Protein AF-0000000066310916 (afdb_homodimer)

Solvent-accessible surface area (backbone atoms only — not comparable to full-atom values): 10943 Å² total; per-residue (Å²): 130,58,69,55,49,40,22,44,38,43,39,33,71,66,48,42,48,50,52,53,39,46,73,44,36,80,81,70,46,80,76,53,91,96,49,53,42,89,81,59,21,46,45,53,66,60,55,29,60,70,66,72,56,55,63,70,58,41,49,50,48,51,48,44,33,40,75,38,40,48,31,44,78,45,79,56,92,95,43,49,19,38,28,63,25,61,68,47,42,50,50,49,20,50,41,39,57,71,72,91,130,58,70,55,48,39,22,44,38,42,39,34,72,67,48,42,48,50,53,53,38,47,73,43,36,80,83,70,46,80,75,52,90,95,48,53,44,88,80,59,19,45,45,52,66,60,56,30,61,68,68,72,58,54,64,70,59,42,49,50,48,51,47,44,33,40,75,39,42,47,32,42,76,44,79,56,93,94,42,48,20,38,27,63,25,63,67,46,41,48,51,48,20,52,41,39,57,70,70,94

Structure (mmCIF, N/CA/C/O backbone):
data_AF-0000000066310916-model_v1
#
loop_
_entity.id
_entity.type
_entity.pdbx_description
1 polymer 'Uncharacterized HTH-type transcriptional regulator YbzH'
#
loop_
_atom_site.group_PDB
_atom_site.id
_atom_site.type_symbol
_atom_site.label_atom_id
_atom_site.label_alt_id
_atom_site.label_comp_id
_atom_site.label_asym_id
_atom_site.label_entity_id
_atom_site.label_seq_id
_atom_site.pdbx_PDB_ins_code
_atom_site.Cartn_x
_atom_site.Cartn_y
_atom_site.Cartn_z
_atom_site.occupancy
_atom_site.B_iso_or_equiv
_atom_site.auth_seq_id
_atom_site.auth_comp_id
_atom_site.auth_asym_id
_atom_site.auth_atom_id
_atom_site.pdbx_PDB_model_num
ATOM 1 N N . MET A 1 1 ? -7.062 -7.48 9.25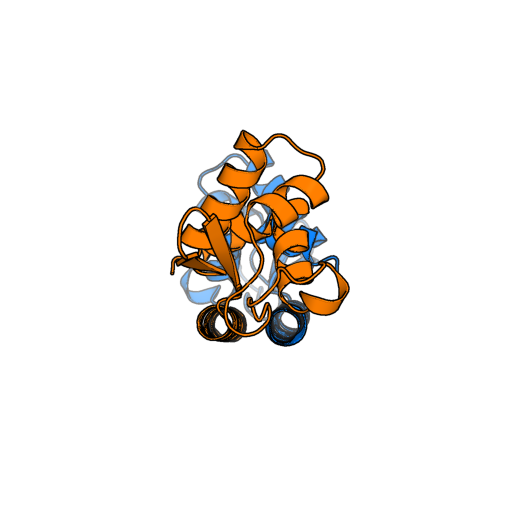8 1 63.72 1 MET A N 1
ATOM 2 C CA . MET A 1 1 ? -5.93 -7.02 8.453 1 63.72 1 MET A CA 1
ATOM 3 C C . MET A 1 1 ? -5.523 -5.602 8.852 1 63.72 1 MET A C 1
ATOM 5 O O . MET A 1 1 ? -6.375 -4.781 9.195 1 63.72 1 MET A O 1
ATOM 9 N N . GLU A 1 2 ? -4.148 -5.504 9.203 1 80.38 2 GLU A N 1
ATOM 10 C CA . GLU A 1 2 ? -3.615 -4.18 9.523 1 80.38 2 GLU A CA 1
ATOM 11 C C . GLU A 1 2 ? -3.17 -3.447 8.258 1 80.38 2 GLU A C 1
ATOM 13 O O . GLU A 1 2 ? -2.289 -3.922 7.539 1 80.38 2 GLU A O 1
ATOM 18 N N . PRO A 1 3 ? -3.748 -2.344 7.969 1 83.25 3 PRO A N 1
ATOM 19 C CA . PRO A 1 3 ? -3.436 -1.639 6.723 1 83.25 3 PRO A CA 1
ATOM 20 C C . PRO A 1 3 ? -1.935 -1.464 6.504 1 83.25 3 PRO A C 1
ATOM 22 O O . PRO A 1 3 ? -1.453 -1.585 5.375 1 83.25 3 PRO A O 1
ATOM 25 N N . ILE A 1 4 ? -1.284 -1.284 7.641 1 90.12 4 ILE A N 1
ATOM 26 C CA . ILE A 1 4 ? 0.149 -1.042 7.527 1 90.12 4 ILE A CA 1
ATOM 27 C C . ILE A 1 4 ? 0.843 -2.295 6.992 1 90.12 4 ILE A C 1
ATOM 29 O O . ILE A 1 4 ? 1.782 -2.201 6.199 1 90.12 4 ILE A O 1
ATOM 33 N N . GLU A 1 5 ? 0.409 -3.463 7.316 1 92.25 5 GLU A N 1
ATOM 34 C CA . GLU A 1 5 ? 1.01 -4.711 6.855 1 92.25 5 GLU A CA 1
ATOM 35 C C . GLU A 1 5 ? 0.754 -4.93 5.367 1 92.25 5 GLU A C 1
ATOM 37 O O . GLU A 1 5 ? 1.607 -5.465 4.656 1 92.25 5 GLU A O 1
ATOM 42 N N . VAL A 1 6 ? -0.374 -4.555 4.961 1 91.31 6 VAL A N 1
ATOM 43 C CA . VAL A 1 6 ? -0.735 -4.676 3.553 1 91.31 6 VAL A CA 1
ATOM 44 C C . VAL A 1 6 ? 0.143 -3.752 2.713 1 91.31 6 VAL A C 1
ATOM 46 O O . VAL A 1 6 ? 0.689 -4.168 1.688 1 91.31 6 VAL A O 1
ATOM 49 N N . PHE A 1 7 ? 0.331 -2.555 3.186 1 91.62 7 PHE A N 1
ATOM 50 C CA . PHE A 1 7 ? 1.154 -1.612 2.436 1 91.62 7 PHE A CA 1
ATOM 51 C C . PHE A 1 7 ? 2.607 -2.072 2.4 1 91.62 7 PHE A C 1
ATOM 53 O O . PHE A 1 7 ? 3.277 -1.946 1.373 1 91.62 7 PHE A O 1
ATOM 60 N N . LYS A 1 8 ? 3.029 -2.584 3.486 1 95.19 8 LYS A N 1
ATOM 61 C CA . LYS A 1 8 ? 4.379 -3.139 3.521 1 95.19 8 LYS A CA 1
ATOM 62 C C . LYS A 1 8 ? 4.531 -4.273 2.512 1 95.19 8 LYS A C 1
ATOM 64 O O . LYS A 1 8 ? 5.535 -4.348 1.798 1 95.19 8 LYS A O 1
ATOM 69 N N . ALA A 1 9 ? 3.598 -5.074 2.5 1 95.38 9 ALA A N 1
ATOM 70 C CA . ALA A 1 9 ? 3.637 -6.207 1.577 1 95.38 9 ALA A CA 1
ATOM 71 C C . ALA A 1 9 ? 3.686 -5.73 0.128 1 95.38 9 ALA A C 1
ATOM 73 O O . ALA A 1 9 ? 4.414 -6.293 -0.693 1 95.38 9 ALA A O 1
ATOM 74 N N . LEU A 1 10 ? 2.992 -4.695 -0.178 1 92.62 10 LEU A N 1
ATOM 75 C CA . LEU A 1 10 ? 2.82 -4.242 -1.552 1 92.62 10 LEU A CA 1
ATOM 76 C C . LEU A 1 10 ? 3.92 -3.258 -1.941 1 92.62 10 LEU A C 1
ATOM 78 O O . LEU A 1 10 ? 4.016 -2.857 -3.104 1 92.62 10 LEU A O 1
ATOM 82 N N . SER A 1 11 ? 4.742 -2.893 -0.996 1 95.5 11 SER A N 1
ATOM 83 C CA . SER A 1 11 ? 5.77 -1.893 -1.265 1 95.5 11 SER A CA 1
ATOM 84 C C . SER A 1 11 ? 7.004 -2.525 -1.898 1 95.5 11 SER A C 1
ATOM 86 O O . SER A 1 11 ? 8.039 -1.867 -2.053 1 95.5 11 SER A O 1
ATOM 88 N N . ASN A 1 12 ? 6.965 -3.738 -2.201 1 96.38 12 ASN A N 1
ATOM 89 C CA . ASN A 1 12 ? 8.023 -4.477 -2.891 1 96.38 12 ASN A CA 1
ATOM 90 C C . ASN A 1 12 ? 7.617 -4.82 -4.32 1 96.38 12 ASN A C 1
ATOM 92 O O . ASN A 1 12 ? 6.547 -5.383 -4.551 1 96.38 12 ASN A O 1
ATOM 96 N N . GLU A 1 13 ? 8.523 -4.559 -5.242 1 94.38 13 GLU A N 1
ATOM 97 C CA . GLU A 1 13 ? 8.203 -4.727 -6.656 1 94.38 13 GLU A CA 1
ATOM 98 C C . GLU A 1 13 ? 7.938 -6.191 -6.992 1 94.38 13 GLU A C 1
ATOM 100 O O . GLU A 1 13 ? 6.992 -6.504 -7.719 1 94.38 13 GLU A O 1
ATOM 105 N N . SER A 1 14 ? 8.711 -7.016 -6.496 1 96 14 SER A N 1
ATOM 106 C CA . SER A 1 14 ? 8.57 -8.438 -6.785 1 96 14 SER A CA 1
ATOM 107 C C . SER A 1 14 ? 7.273 -8.992 -6.199 1 96 14 SER A C 1
ATOM 109 O O . SER A 1 14 ? 6.598 -9.805 -6.836 1 96 14 SER A O 1
ATOM 111 N N . ARG A 1 15 ? 6.957 -8.555 -5.047 1 96.25 15 ARG A N 1
ATOM 112 C CA . ARG A 1 15 ? 5.715 -9.016 -4.434 1 96.25 15 ARG A CA 1
ATOM 113 C C . ARG A 1 15 ? 4.504 -8.516 -5.211 1 96.25 15 ARG A C 1
ATOM 115 O O . ARG A 1 15 ? 3.521 -9.242 -5.379 1 96.25 15 ARG A O 1
ATOM 122 N N . LEU A 1 16 ? 4.586 -7.34 -5.664 1 92.5 16 LEU A N 1
ATOM 123 C CA . LEU A 1 16 ? 3.52 -6.816 -6.512 1 92.5 16 LEU A CA 1
ATOM 124 C C . LEU A 1 16 ? 3.404 -7.625 -7.801 1 92.5 16 LEU A C 1
ATOM 126 O O . LEU A 1 16 ? 2.299 -7.922 -8.258 1 92.5 16 LEU A O 1
ATOM 130 N N . GLN A 1 17 ? 4.52 -7.98 -8.312 1 93.75 17 GLN A N 1
ATOM 131 C CA . GLN A 1 17 ? 4.543 -8.773 -9.531 1 93.75 17 GLN A CA 1
ATOM 132 C C . GLN A 1 17 ? 3.896 -10.141 -9.32 1 93.75 17 GLN A C 1
ATOM 134 O O . GLN A 1 17 ? 3.15 -10.625 -10.172 1 93.75 17 GLN A O 1
ATOM 139 N N . ILE A 1 18 ? 4.195 -10.688 -8.227 1 96.25 18 ILE A N 1
ATOM 140 C CA . ILE A 1 18 ? 3.6 -11.969 -7.895 1 96.25 18 ILE A CA 1
ATOM 141 C C . ILE A 1 18 ? 2.076 -11.859 -7.922 1 96.25 18 ILE A C 1
ATOM 143 O O . ILE A 1 18 ? 1.397 -12.688 -8.531 1 96.25 18 ILE A O 1
ATOM 147 N N . LEU A 1 19 ? 1.574 -10.883 -7.297 1 93.44 19 LEU A N 1
ATOM 148 C CA . LEU A 1 19 ? 0.13 -10.68 -7.242 1 93.44 19 LEU A CA 1
ATOM 149 C C . LEU A 1 19 ? -0.446 -10.5 -8.641 1 93.44 19 LEU A C 1
ATOM 151 O O . LEU A 1 19 ? -1.522 -11.023 -8.945 1 93.44 19 LEU A O 1
ATOM 155 N N . GLN A 1 20 ? 0.278 -9.781 -9.438 1 91.94 20 GLN A N 1
ATOM 156 C CA . GLN A 1 20 ? -0.163 -9.555 -10.812 1 91.94 20 GLN A CA 1
ATOM 157 C C . GLN A 1 20 ? -0.202 -10.859 -11.602 1 91.94 20 GLN A C 1
ATOM 159 O O . GLN A 1 20 ? -1.146 -11.102 -12.359 1 91.94 20 GLN A O 1
ATOM 164 N N . TRP A 1 21 ? 0.78 -11.672 -11.438 1 95.44 21 TRP A N 1
ATOM 165 C CA . TRP A 1 21 ? 0.809 -12.961 -12.117 1 95.44 21 TRP A CA 1
ATOM 166 C C . TRP A 1 21 ? -0.35 -13.844 -11.664 1 95.44 21 TRP A C 1
ATOM 168 O O . TRP A 1 21 ? -0.985 -14.516 -12.484 1 95.44 21 TRP A O 1
ATOM 178 N N . LEU A 1 22 ? -0.625 -13.75 -10.398 1 95.56 22 LEU A N 1
ATOM 179 C CA . LEU A 1 22 ? -1.649 -14.617 -9.828 1 95.56 22 LEU A CA 1
ATOM 180 C C . LEU A 1 22 ? -3.045 -14.141 -10.219 1 95.56 22 LEU A C 1
ATOM 182 O O . LEU A 1 22 ? -4.02 -14.891 -10.086 1 95.56 22 LEU A O 1
ATOM 186 N N . LYS A 1 23 ? -3.143 -12.922 -10.562 1 92.25 23 LYS A N 1
ATOM 187 C CA . LYS A 1 23 ? -4.422 -12.414 -11.047 1 92.25 23 LYS A CA 1
ATOM 188 C C . LYS A 1 23 ? -4.84 -13.117 -12.336 1 92.25 23 LYS A C 1
ATOM 190 O O . LYS A 1 23 ? -6.031 -13.336 -12.57 1 92.25 23 LYS A O 1
ATOM 195 N N . GLU A 1 24 ? -3.855 -13.414 -13.164 1 93.94 24 GLU A N 1
ATOM 196 C CA . GLU A 1 24 ? -4.047 -14.141 -14.414 1 93.94 24 GLU A CA 1
ATOM 197 C C . GLU A 1 24 ? -3.035 -15.273 -14.562 1 93.94 24 GLU A C 1
ATOM 199 O O . GLU A 1 24 ? -2.207 -15.266 -15.469 1 93.94 24 GLU A O 1
ATOM 204 N N . PRO A 1 25 ? -3.244 -16.266 -13.75 1 96.25 25 PRO A N 1
ATOM 205 C CA . PRO A 1 25 ? -2.197 -17.281 -13.703 1 96.25 25 PRO A CA 1
ATOM 206 C C . PRO A 1 25 ? -2.035 -18.031 -15.023 1 96.25 25 PRO A C 1
ATOM 208 O O . PRO A 1 25 ? -0.923 -18.422 -15.383 1 96.25 25 PRO A O 1
ATOM 211 N N . ASP A 1 26 ? -3.057 -18.172 -15.867 1 94.56 26 ASP A N 1
ATOM 212 C CA . ASP A 1 26 ? -3.002 -18.891 -17.141 1 94.56 26 ASP A CA 1
ATOM 213 C C . ASP A 1 26 ? -2.092 -18.188 -18.141 1 94.56 26 ASP A C 1
ATOM 215 O O . ASP A 1 26 ? -1.543 -18.828 -19.031 1 94.56 26 ASP A O 1
ATOM 219 N N . ARG A 1 27 ? -1.9 -16.922 -17.953 1 95.38 27 ARG A N 1
ATOM 220 C CA . ARG A 1 27 ? -1.07 -16.125 -18.859 1 95.38 27 ARG A CA 1
ATOM 221 C C . ARG A 1 27 ? 0.395 -16.172 -18.438 1 95.38 27 ARG A C 1
ATOM 223 O O . ARG A 1 27 ? 1.283 -15.844 -19.234 1 95.38 27 ARG A O 1
ATOM 230 N N . HIS A 1 28 ? 0.631 -16.656 -17.234 1 96.19 28 HIS A N 1
ATOM 231 C CA . HIS A 1 28 ? 1.97 -16.422 -16.703 1 96.19 28 HIS A CA 1
ATOM 232 C C . HIS A 1 28 ? 2.625 -17.75 -16.297 1 96.19 28 HIS A C 1
ATOM 234 O O . HIS A 1 28 ? 3.842 -17.797 -16.094 1 96.19 28 HIS A O 1
ATOM 240 N N . PHE A 1 29 ? 1.742 -18.734 -16.172 1 96.25 29 PHE A N 1
ATOM 241 C CA . PHE A 1 29 ? 2.27 -20.016 -15.734 1 96.25 29 PHE A CA 1
ATOM 242 C C . PHE A 1 29 ? 1.706 -21.156 -16.578 1 96.25 29 PHE A C 1
ATOM 244 O O . PHE A 1 29 ? 0.622 -21.031 -17.156 1 96.25 29 PHE A O 1
ATOM 251 N N . ALA A 1 30 ? 2.463 -22.234 -16.578 1 91.06 30 ALA A N 1
ATOM 252 C CA . ALA A 1 30 ? 1.979 -23.469 -17.188 1 91.06 30 ALA A CA 1
ATOM 253 C C . ALA A 1 30 ? 1.241 -24.328 -16.156 1 91.06 30 ALA A C 1
ATOM 255 O O . ALA A 1 30 ? 1.722 -24.531 -15.047 1 91.06 30 ALA A O 1
ATOM 256 N N . PRO A 1 31 ? 0.074 -24.719 -16.547 1 84.5 31 PRO A N 1
ATOM 257 C CA . PRO A 1 31 ? -0.71 -25.5 -15.594 1 84.5 31 PRO A CA 1
ATOM 258 C C . PRO A 1 31 ? -0.068 -26.859 -15.273 1 84.5 31 PRO A C 1
ATOM 260 O O . PRO A 1 31 ? 0.581 -27.453 -16.141 1 84.5 31 PRO A O 1
ATOM 263 N N . HIS A 1 32 ? -0.06 -27.172 -14.023 1 84.06 32 HIS A N 1
ATOM 264 C CA . HIS A 1 32 ? 0.252 -28.547 -13.633 1 84.06 32 HIS A CA 1
ATOM 265 C C . HIS A 1 32 ? -0.924 -29.484 -13.906 1 84.06 32 HIS A C 1
ATOM 267 O O . HIS A 1 32 ? -2.082 -29.062 -13.852 1 84.06 32 HIS A O 1
ATOM 273 N N . GLU A 1 33 ? -0.541 -30.688 -14.297 1 84.88 33 GLU A N 1
ATOM 274 C CA . GLU A 1 33 ? -1.596 -31.641 -14.633 1 84.88 33 GLU A CA 1
ATOM 275 C C . GLU A 1 33 ? -2.584 -31.781 -13.477 1 84.88 33 GLU A C 1
ATOM 277 O O . GLU A 1 33 ? -2.18 -31.969 -12.328 1 84.88 33 GLU A O 1
ATOM 282 N N . GLY A 1 34 ? -3.885 -31.672 -13.719 1 87.81 34 GLY A N 1
ATOM 283 C CA . GLY A 1 34 ? -4.949 -31.891 -12.758 1 87.81 34 GLY A CA 1
ATOM 284 C C . GLY A 1 34 ? -5.188 -30.703 -11.844 1 87.81 34 GLY A C 1
ATOM 285 O O . GLY A 1 34 ? -6.023 -30.766 -10.938 1 87.81 34 GLY A O 1
ATOM 286 N N . ILE A 1 35 ? -4.398 -29.719 -12.039 1 89.25 35 ILE A N 1
ATOM 287 C CA . ILE A 1 35 ? -4.539 -28.562 -11.164 1 89.25 35 ILE A CA 1
ATOM 288 C C . ILE A 1 35 ? -5.129 -27.391 -11.945 1 89.25 35 ILE A C 1
ATOM 290 O O . ILE A 1 35 ? -4.59 -27 -12.977 1 89.25 35 ILE A O 1
ATOM 294 N N . ASP A 1 36 ? -6.266 -26.922 -11.531 1 93.31 36 ASP A N 1
ATOM 295 C CA . ASP A 1 36 ? -6.836 -25.703 -12.078 1 93.31 36 ASP A CA 1
ATOM 296 C C . ASP A 1 36 ? -6.23 -24.469 -11.414 1 93.31 36 ASP A C 1
ATOM 298 O O . ASP A 1 36 ? -6.5 -24.188 -10.242 1 93.31 36 ASP A O 1
ATOM 302 N N . MET A 1 37 ? -5.5 -23.734 -12.094 1 93.94 37 MET A N 1
ATOM 303 C CA . MET A 1 37 ? -4.723 -22.625 -11.523 1 93.94 37 MET A CA 1
ATOM 304 C C . MET A 1 37 ? -5.637 -21.5 -11.07 1 93.94 37 MET A C 1
ATOM 306 O O . MET A 1 37 ? -5.262 -20.703 -10.203 1 93.94 37 MET A O 1
ATOM 310 N N . ASN A 1 38 ? -6.809 -21.359 -11.602 1 92.19 38 ASN A N 1
ATOM 311 C CA . ASN A 1 38 ? -7.738 -20.312 -11.227 1 92.19 38 ASN A CA 1
ATOM 312 C C . ASN A 1 38 ? -8.516 -20.656 -9.969 1 92.19 38 ASN A C 1
ATOM 314 O O . ASN A 1 38 ? -8.883 -19.781 -9.188 1 92.19 38 ASN A O 1
ATOM 318 N N . THR A 1 39 ? -8.672 -21.922 -9.742 1 92.81 39 THR A N 1
ATOM 319 C CA . THR A 1 39 ? -9.445 -22.359 -8.578 1 92.81 39 THR A CA 1
ATOM 320 C C . THR A 1 39 ? -8.523 -22.766 -7.438 1 92.81 39 THR A C 1
ATOM 322 O O . THR A 1 39 ? -8.773 -22.453 -6.277 1 92.81 39 THR A O 1
ATOM 325 N N . ILE A 1 40 ? -7.48 -23.375 -7.793 1 94.75 40 ILE A N 1
ATOM 326 C CA . ILE A 1 40 ? -6.566 -23.891 -6.781 1 94.75 40 ILE A CA 1
ATOM 327 C C . ILE A 1 40 ? -5.391 -22.938 -6.605 1 94.75 40 ILE A C 1
ATOM 329 O O . ILE A 1 40 ? -5.031 -22.594 -5.48 1 94.75 40 ILE A O 1
ATOM 333 N N . GLY A 1 41 ? -4.777 -22.469 -7.641 1 96.25 41 GLY A N 1
ATOM 334 C CA . GLY A 1 41 ? -3.656 -21.547 -7.578 1 96.25 41 GLY A CA 1
ATOM 335 C C . GLY A 1 41 ? -2.422 -22.062 -8.297 1 96.25 41 GLY A C 1
ATOM 336 O O . GLY A 1 41 ? -2.514 -22.969 -9.133 1 96.25 41 GLY A O 1
ATOM 337 N N . VAL A 1 42 ? -1.35 -21.406 -8.117 1 97.31 42 VAL A N 1
ATOM 338 C CA . VAL A 1 42 ? -0.076 -21.703 -8.758 1 97.31 42 VAL A CA 1
ATOM 339 C C . VAL A 1 42 ? 0.886 -22.312 -7.742 1 97.31 42 VAL A C 1
ATOM 341 O O . VAL A 1 42 ? 0.974 -21.844 -6.605 1 97.31 42 VAL A O 1
ATOM 344 N N . CYS A 1 43 ? 1.669 -23.281 -8.195 1 96.19 43 CYS A N 1
ATOM 345 C CA . CYS A 1 43 ? 2.6 -24 -7.324 1 96.19 43 CYS A CA 1
ATOM 346 C C . CYS A 1 43 ? 3.756 -23.094 -6.914 1 96.19 43 CYS A C 1
ATOM 348 O O . CYS A 1 43 ? 4.289 -22.344 -7.734 1 96.19 43 CYS A O 1
ATOM 350 N N . VAL A 1 44 ? 4.203 -23.25 -5.676 1 95.31 44 VAL A N 1
ATOM 351 C CA . VAL A 1 44 ? 5.281 -22.453 -5.113 1 95.31 44 VAL A CA 1
ATOM 352 C C . VAL A 1 44 ? 6.527 -22.578 -5.988 1 95.31 44 VAL A C 1
ATOM 354 O O . VAL A 1 44 ? 7.25 -21.594 -6.188 1 95.31 44 VAL A O 1
ATOM 357 N N . SER A 1 45 ? 6.762 -23.703 -6.52 1 94.62 45 SER A N 1
ATOM 358 C CA . SER A 1 45 ? 7.961 -23.922 -7.32 1 94.62 45 SER A CA 1
ATOM 359 C C . SER A 1 45 ? 7.918 -23.109 -8.609 1 94.62 45 SER A C 1
ATOM 361 O O . SER A 1 45 ? 8.945 -22.578 -9.047 1 94.62 45 SER A O 1
ATOM 363 N N . GLN A 1 46 ? 6.773 -23.062 -9.203 1 95.94 46 GLN A N 1
ATOM 364 C CA . GLN A 1 46 ? 6.617 -22.281 -10.422 1 95.94 46 GLN A CA 1
ATOM 365 C C . GLN A 1 46 ? 6.824 -20.797 -10.148 1 95.94 46 GLN A C 1
ATOM 367 O O . GLN A 1 46 ? 7.484 -20.094 -10.922 1 95.94 46 GLN A O 1
ATOM 372 N N . ILE A 1 47 ? 6.227 -20.297 -9.055 1 96.44 47 ILE A N 1
ATOM 373 C CA . ILE A 1 47 ? 6.387 -18.906 -8.664 1 96.44 47 ILE A CA 1
ATOM 374 C C . ILE A 1 47 ? 7.859 -18.609 -8.391 1 96.44 47 ILE A C 1
ATOM 376 O O . ILE A 1 47 ? 8.398 -17.609 -8.875 1 96.44 47 ILE A O 1
ATOM 380 N N . THR A 1 48 ? 8.516 -19.516 -7.699 1 95.56 48 THR A N 1
ATOM 381 C CA . THR A 1 48 ? 9.922 -19.359 -7.332 1 95.56 48 THR A CA 1
ATOM 382 C C . THR A 1 48 ? 10.805 -19.312 -8.578 1 95.56 48 THR A C 1
ATOM 384 O O . THR A 1 48 ? 11.688 -18.453 -8.688 1 95.56 48 THR A O 1
ATOM 387 N N . ASP A 1 49 ? 10.578 -20.172 -9.492 1 95.38 49 ASP A N 1
ATOM 388 C CA . ASP A 1 49 ? 11.352 -20.219 -10.727 1 95.38 49 ASP A CA 1
ATOM 389 C C . ASP A 1 49 ? 11.219 -18.922 -11.523 1 95.38 49 ASP A C 1
ATOM 391 O O . ASP A 1 49 ? 12.195 -18.422 -12.062 1 95.38 49 ASP A O 1
ATOM 395 N N . LYS A 1 50 ? 10.008 -18.438 -11.539 1 95.94 50 LYS A N 1
ATOM 396 C CA . LYS A 1 50 ? 9.75 -17.25 -12.336 1 95.94 50 LYS A CA 1
ATOM 397 C C . LYS A 1 50 ? 10.383 -16.016 -11.703 1 95.94 50 LYS A C 1
ATOM 399 O O . LYS A 1 50 ? 10.797 -15.086 -12.406 1 95.94 50 LYS A O 1
ATOM 404 N N . LEU A 1 51 ? 10.406 -15.875 -10.422 1 94.94 51 LEU A N 1
ATOM 405 C CA . LEU A 1 51 ? 10.984 -14.75 -9.695 1 94.94 51 LEU A CA 1
ATOM 406 C C . LEU A 1 51 ? 12.492 -14.672 -9.93 1 94.94 51 LEU A C 1
ATOM 408 O O . LEU A 1 51 ? 13.094 -13.602 -9.797 1 94.94 51 LEU A O 1
ATOM 412 N N . LYS A 1 52 ? 13.117 -15.719 -10.367 1 93.81 52 LYS A N 1
ATOM 413 C CA . LYS A 1 52 ? 14.562 -15.789 -10.578 1 93.81 52 LYS A CA 1
ATOM 414 C C . LYS A 1 52 ? 15.32 -15.352 -9.328 1 93.81 52 LYS A C 1
ATOM 416 O O . LYS A 1 52 ? 16.25 -14.547 -9.414 1 93.81 52 LYS A O 1
ATOM 421 N N . MET A 1 53 ? 14.93 -15.727 -8.18 1 93.25 53 MET A N 1
ATOM 422 C CA . MET A 1 53 ? 15.531 -15.492 -6.871 1 93.25 53 MET A CA 1
ATOM 423 C C . MET A 1 53 ? 15.703 -16.812 -6.113 1 93.25 53 MET A C 1
ATOM 425 O O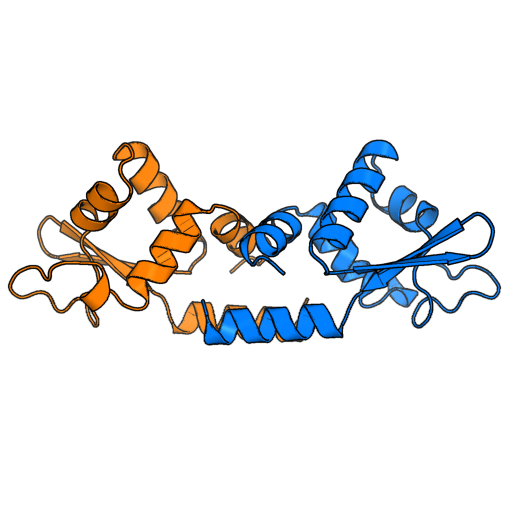 . MET A 1 53 ? 15.328 -17.875 -6.605 1 93.25 53 MET A O 1
ATOM 429 N N . THR A 1 54 ? 16.328 -16.719 -5 1 94.31 54 THR A N 1
ATOM 430 C CA . THR A 1 54 ? 16.484 -17.922 -4.18 1 94.31 54 THR A CA 1
ATOM 431 C C . THR A 1 54 ? 15.133 -18.375 -3.627 1 94.31 54 THR A C 1
ATOM 433 O O . THR A 1 54 ? 14.219 -17.562 -3.475 1 94.31 54 THR A O 1
ATOM 436 N N . GLN A 1 55 ? 15.109 -19.578 -3.361 1 93.88 55 GLN A N 1
ATOM 437 C CA . GLN A 1 55 ? 13.906 -20.141 -2.75 1 93.88 55 GLN A CA 1
ATOM 438 C C . GLN A 1 55 ? 13.609 -19.484 -1.408 1 93.88 55 GLN A C 1
ATOM 440 O O . GLN A 1 55 ? 12.445 -19.297 -1.043 1 93.88 55 GLN A O 1
ATOM 445 N N . SER A 1 56 ? 14.625 -19.25 -0.651 1 95.81 56 SER A N 1
ATOM 446 C CA . SER A 1 56 ? 14.43 -18.594 0.635 1 95.81 56 SER A CA 1
ATOM 447 C C . SER A 1 56 ? 13.75 -17.234 0.461 1 95.81 56 SER A C 1
ATOM 449 O O . SER A 1 56 ? 12.805 -16.922 1.181 1 95.81 56 SER A O 1
ATOM 451 N N . THR A 1 57 ? 14.211 -16.406 -0.468 1 96.06 57 THR A N 1
ATOM 452 C CA . THR A 1 57 ? 13.633 -15.094 -0.734 1 96.06 57 THR A CA 1
ATOM 453 C C . THR A 1 57 ? 12.195 -15.219 -1.222 1 96.06 57 THR A C 1
ATOM 455 O O . THR A 1 57 ? 11.305 -14.508 -0.744 1 96.06 57 THR A O 1
ATOM 458 N N . ALA A 1 58 ? 11.992 -16.125 -2.148 1 97 58 ALA A N 1
ATOM 459 C CA . ALA A 1 58 ? 10.648 -16.359 -2.666 1 97 58 ALA A CA 1
ATOM 460 C C . ALA A 1 58 ? 9.695 -16.766 -1.549 1 97 58 ALA A C 1
ATOM 462 O O . ALA A 1 58 ? 8.57 -16.266 -1.475 1 97 58 ALA A O 1
ATOM 463 N N . SER A 1 59 ? 10.172 -17.641 -0.718 1 96.62 59 SER A N 1
ATOM 464 C CA . SER A 1 59 ? 9.352 -18.094 0.402 1 96.62 59 SER A CA 1
ATOM 465 C C . SER A 1 59 ? 9.008 -16.938 1.331 1 96.62 59 SER A C 1
ATOM 467 O O . SER A 1 59 ? 7.871 -16.828 1.799 1 96.62 59 SER A O 1
ATOM 469 N N . GLN A 1 60 ? 9.984 -16.109 1.568 1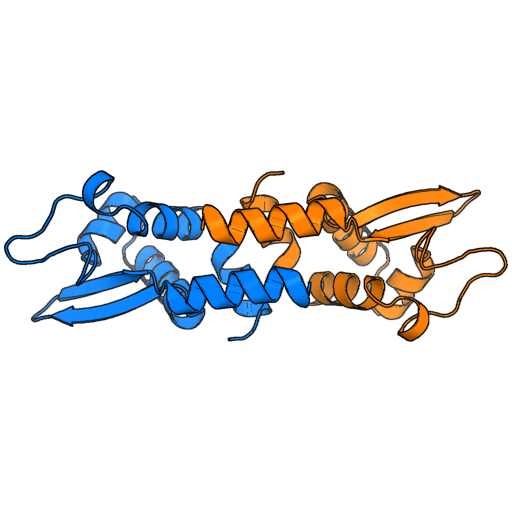 97.69 60 GLN A N 1
AT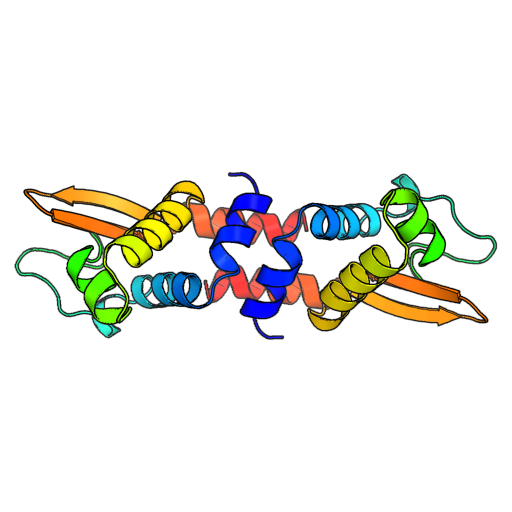OM 470 C CA . GLN A 1 60 ? 9.75 -14.945 2.406 1 97.69 60 GLN A CA 1
ATOM 471 C C . GLN A 1 60 ? 8.695 -14.023 1.789 1 97.69 60 GLN A C 1
ATOM 473 O O . GLN A 1 60 ? 7.793 -13.555 2.482 1 97.69 60 GLN A O 1
ATOM 478 N N . TYR A 1 61 ? 8.797 -13.781 0.491 1 97.94 61 TYR A N 1
ATOM 479 C CA . TYR A 1 61 ? 7.84 -12.93 -0.203 1 97.94 61 TYR A CA 1
ATOM 480 C C . TYR A 1 61 ? 6.43 -13.5 -0.106 1 97.94 61 TYR A C 1
ATOM 482 O O . TYR A 1 61 ? 5.48 -12.773 0.191 1 97.94 61 TYR A O 1
ATOM 490 N N . LEU A 1 62 ? 6.309 -14.781 -0.329 1 97.75 62 LEU A N 1
ATOM 491 C CA . LEU A 1 62 ? 5.008 -15.438 -0.278 1 97.75 62 LEU A CA 1
ATOM 492 C C . LEU A 1 62 ? 4.438 -15.406 1.136 1 97.75 62 LEU A C 1
ATOM 494 O O . LEU A 1 62 ? 3.236 -15.203 1.32 1 97.75 62 LEU A O 1
ATOM 498 N N . THR A 1 63 ? 5.332 -15.578 2.098 1 97.81 63 THR A N 1
ATOM 499 C CA . THR A 1 63 ? 4.91 -15.516 3.492 1 97.81 63 THR A CA 1
ATOM 500 C C . THR A 1 63 ? 4.383 -14.125 3.84 1 97.81 63 THR A C 1
ATOM 502 O O . THR A 1 63 ? 3.35 -14 4.5 1 97.81 63 THR A O 1
ATOM 505 N N . ILE A 1 64 ? 5.051 -13.125 3.434 1 97.44 64 ILE A N 1
ATOM 506 C CA . ILE A 1 64 ? 4.641 -11.75 3.686 1 97.44 64 ILE A CA 1
ATOM 507 C C . ILE A 1 64 ? 3.277 -11.492 3.047 1 97.44 64 ILE A C 1
ATOM 509 O O . ILE A 1 64 ? 2.387 -10.922 3.68 1 97.44 64 ILE A O 1
ATOM 513 N N . LEU A 1 65 ? 3.072 -11.922 1.796 1 96.88 65 LEU A N 1
ATOM 514 C CA . LEU A 1 65 ? 1.807 -11.742 1.093 1 96.88 65 LEU A CA 1
ATOM 515 C C . LEU A 1 65 ? 0.689 -12.523 1.778 1 96.88 65 LEU A C 1
ATOM 517 O O . LEU A 1 65 ? -0.444 -12.039 1.863 1 96.88 65 LEU A O 1
ATOM 521 N N . LEU A 1 66 ? 1.034 -13.688 2.264 1 96.5 66 LEU A N 1
ATOM 522 C CA . LEU A 1 66 ? 0.073 -14.523 2.975 1 96.5 66 LEU A CA 1
ATOM 523 C C . LEU A 1 66 ? -0.358 -13.867 4.281 1 96.5 66 LEU A C 1
ATOM 525 O O . LEU A 1 66 ? -1.554 -13.758 4.566 1 96.5 66 LEU A O 1
ATOM 529 N N . ARG A 1 67 ? 0.592 -13.375 5.023 1 95.19 67 ARG A N 1
ATOM 530 C CA . ARG A 1 67 ? 0.312 -12.734 6.309 1 95.19 67 ARG A CA 1
ATOM 531 C C . ARG A 1 67 ? -0.509 -11.469 6.121 1 95.19 67 ARG A C 1
ATOM 533 O O . ARG A 1 67 ? -1.338 -11.125 6.969 1 95.19 67 ARG A O 1
ATOM 540 N N . ALA A 1 68 ? -0.256 -10.836 5.047 1 94.56 68 ALA A N 1
ATOM 541 C CA . ALA A 1 68 ? -0.988 -9.602 4.746 1 94.56 68 ALA A CA 1
ATOM 542 C C . ALA A 1 68 ? -2.41 -9.914 4.285 1 94.56 68 ALA A C 1
ATOM 544 O O . ALA A 1 68 ? -3.227 -9 4.121 1 94.56 68 ALA A O 1
ATOM 545 N N . GLY A 1 69 ? -2.664 -11.117 4.035 1 94 69 GLY A N 1
ATOM 546 C CA . GLY A 1 69 ? -4 -11.531 3.631 1 94 69 GLY A CA 1
ATOM 547 C C . GLY A 1 69 ? -4.281 -11.281 2.16 1 94 69 GLY A C 1
ATOM 548 O O . GLY A 1 69 ? -5.441 -11.195 1.752 1 94 69 GLY A O 1
ATOM 549 N N . LEU A 1 70 ? -3.299 -11.227 1.335 1 94.19 70 LEU A N 1
ATOM 550 C CA . LEU A 1 70 ? -3.465 -10.883 -0.073 1 94.19 70 LEU A CA 1
ATOM 551 C C . LEU A 1 70 ? -3.543 -12.141 -0.932 1 94.19 70 LEU A C 1
ATOM 553 O O . LEU A 1 70 ? -4.047 -12.102 -2.057 1 94.19 70 LEU A O 1
ATOM 557 N N . ILE A 1 71 ? -3 -13.227 -0.371 1 96.62 71 ILE A N 1
ATOM 558 C CA . ILE A 1 71 ? -3.082 -14.5 -1.066 1 96.62 71 ILE A CA 1
ATOM 559 C C . ILE A 1 71 ? -3.506 -15.594 -0.088 1 96.62 71 ILE A C 1
ATOM 561 O O . ILE A 1 71 ? -3.52 -15.383 1.126 1 96.62 71 ILE A O 1
ATOM 565 N N . LYS A 1 72 ? -3.914 -16.688 -0.654 1 97.25 72 LYS A N 1
ATOM 566 C CA . LYS A 1 72 ? -4.23 -17.906 0.075 1 97.25 72 LYS A CA 1
ATOM 567 C C . LYS A 1 72 ? -3.311 -19.047 -0.349 1 97.25 72 LYS A C 1
ATOM 569 O O . LYS A 1 72 ? -2.842 -19.094 -1.489 1 97.25 72 LYS A O 1
ATOM 574 N N . ALA A 1 73 ? -3.092 -19.922 0.637 1 97.31 73 ALA A N 1
ATOM 575 C CA . ALA A 1 73 ? -2.271 -21.109 0.37 1 97.31 73 ALA A CA 1
ATOM 576 C C . ALA A 1 73 ? -3.07 -22.391 0.572 1 97.31 73 ALA A C 1
ATOM 578 O O . ALA A 1 73 ? -3.889 -22.484 1.49 1 97.31 73 ALA A O 1
ATOM 579 N N . GLU A 1 74 ? -2.922 -23.281 -0.248 1 96.44 74 GLU A N 1
ATOM 580 C CA . GLU A 1 74 ? -3.529 -24.609 -0.137 1 96.44 74 GLU A CA 1
ATOM 581 C C . GLU A 1 74 ? -2.504 -25.703 -0.399 1 96.44 74 GLU A C 1
ATOM 583 O O . GLU A 1 74 ? -1.829 -25.703 -1.431 1 96.44 74 GLU A O 1
ATOM 588 N N . ARG A 1 75 ? -2.439 -26.641 0.569 1 95.44 75 ARG A N 1
ATOM 589 C CA . ARG A 1 75 ? -1.512 -27.75 0.389 1 95.44 75 ARG A CA 1
ATOM 590 C C . ARG A 1 75 ? -2.199 -28.922 -0.29 1 95.44 75 ARG A C 1
ATOM 592 O O . ARG A 1 75 ? -3.246 -29.391 0.166 1 95.44 75 ARG A O 1
ATOM 599 N N . ILE A 1 76 ? -1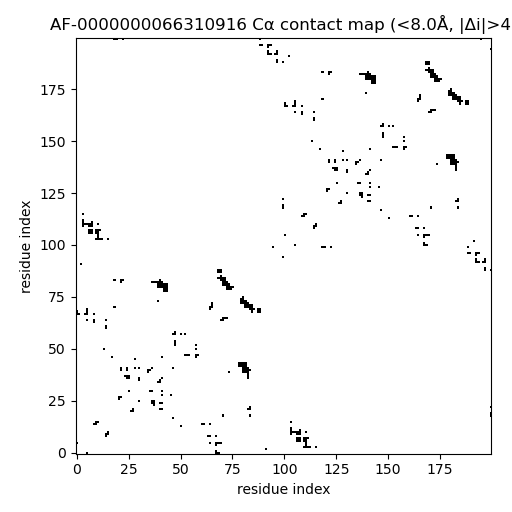.72 -29.375 -1.357 1 92.56 76 ILE A N 1
ATOM 600 C CA . ILE A 1 76 ? -2.201 -30.562 -2.074 1 92.56 76 ILE A CA 1
ATOM 601 C C . ILE A 1 76 ? -1.05 -31.531 -2.291 1 92.56 76 ILE A C 1
ATOM 603 O O . ILE A 1 76 ? -0.158 -31.281 -3.105 1 92.56 76 ILE A O 1
ATOM 607 N N . GLY A 1 77 ? -1.164 -32.688 -1.658 1 91.94 77 GLY A N 1
ATOM 608 C CA . GLY A 1 77 ? -0.051 -33.625 -1.726 1 91.94 77 GLY A CA 1
ATOM 609 C C . GLY A 1 77 ? 1.234 -33.062 -1.146 1 91.94 77 GLY A C 1
ATOM 610 O O . GLY A 1 77 ? 1.259 -32.625 0.001 1 91.94 77 GLY A O 1
ATOM 611 N N . LYS A 1 78 ? 2.285 -32.938 -1.991 1 91.06 78 LYS A N 1
ATOM 612 C CA . LYS A 1 78 ? 3.613 -32.531 -1.562 1 91.06 78 LYS A CA 1
ATOM 613 C C . LYS A 1 78 ? 3.838 -31.047 -1.87 1 91.06 78 LYS A C 1
ATOM 615 O O . LYS A 1 78 ? 4.867 -30.469 -1.497 1 91.06 78 LYS A O 1
ATOM 620 N N . TYR A 1 79 ? 2.889 -30.547 -2.473 1 92.94 79 TYR A N 1
ATOM 621 C CA . TYR A 1 79 ? 3.133 -29.203 -2.986 1 92.94 79 TYR A CA 1
ATOM 622 C C . TYR A 1 79 ? 2.164 -28.203 -2.373 1 92.94 79 TYR A C 1
ATOM 624 O O . TYR A 1 79 ? 1.061 -28.562 -1.959 1 92.94 79 TYR A O 1
ATOM 632 N N . THR A 1 80 ? 2.654 -26.906 -2.246 1 95.94 80 THR A N 1
ATOM 633 C CA . THR A 1 80 ? 1.817 -25.781 -1.818 1 95.94 80 THR A CA 1
ATOM 634 C C . THR A 1 80 ? 1.452 -24.891 -3.004 1 95.94 80 THR A C 1
ATOM 636 O O . THR A 1 80 ? 2.311 -24.562 -3.822 1 95.94 80 THR A O 1
ATOM 639 N N . TYR A 1 81 ? 0.161 -24.578 -3.109 1 96.94 81 TYR A N 1
ATOM 640 C CA . TYR A 1 81 ? -0.356 -23.734 -4.176 1 96.94 81 TYR A CA 1
ATOM 641 C C . TYR A 1 81 ? -0.886 -22.422 -3.615 1 96.94 81 TYR A C 1
ATOM 643 O O . TYR A 1 81 ? -1.514 -22.391 -2.553 1 96.94 81 TYR A O 1
ATOM 651 N N . TYR A 1 82 ? -0.621 -21.344 -4.348 1 97.69 82 TYR A N 1
ATOM 652 C CA . TYR A 1 82 ? -1.023 -20.016 -3.912 1 97.69 82 TYR A CA 1
ATOM 653 C C . TYR A 1 82 ? -1.985 -19.391 -4.91 1 97.69 82 TYR A C 1
ATOM 655 O O . TYR A 1 82 ? -1.808 -19.516 -6.125 1 97.69 82 TYR A O 1
ATOM 663 N N . LYS A 1 83 ? -3.002 -18.734 -4.438 1 96.75 83 LYS A N 1
ATOM 664 C CA . LYS A 1 83 ? -3.898 -17.922 -5.258 1 96.75 83 LYS A CA 1
ATOM 665 C C . LYS A 1 83 ? -4.242 -16.609 -4.566 1 96.75 83 LYS A C 1
ATOM 667 O O . LYS A 1 83 ? -4.074 -16.484 -3.354 1 96.75 83 LYS A O 1
ATOM 672 N N . ARG A 1 84 ? -4.719 -15.688 -5.297 1 94.81 84 ARG A N 1
ATOM 673 C CA . ARG A 1 84 ? -5.121 -14.406 -4.727 1 94.81 84 ARG A CA 1
ATOM 674 C C . ARG A 1 84 ? -6.34 -14.562 -3.828 1 94.81 84 ARG A C 1
ATOM 676 O O . ARG A 1 84 ? -7.223 -15.383 -4.105 1 94.81 84 ARG A O 1
ATOM 683 N N . ASP A 1 85 ? -6.297 -13.82 -2.766 1 93.75 85 ASP A N 1
ATOM 684 C CA . ASP A 1 85 ? -7.516 -13.688 -1.974 1 93.75 85 ASP A CA 1
ATOM 685 C C . ASP A 1 85 ? -8.352 -12.5 -2.453 1 93.75 85 ASP A C 1
ATOM 687 O O . ASP A 1 85 ? -8.258 -11.398 -1.905 1 93.75 85 ASP A O 1
ATOM 691 N N . GLU A 1 86 ? -9.25 -12.766 -3.309 1 89.19 86 GLU A N 1
ATOM 692 C CA . GLU A 1 86 ? -10.023 -11.719 -3.969 1 89.19 86 GLU A CA 1
ATOM 693 C C . GLU A 1 86 ? -10.906 -10.969 -2.975 1 89.19 86 GLU A C 1
ATOM 695 O O . GLU A 1 86 ? -11.094 -9.758 -3.092 1 89.19 86 GLU A O 1
ATOM 700 N N . GLU A 1 87 ? -11.422 -11.695 -2.096 1 87.19 87 GLU A N 1
ATOM 701 C CA . GLU A 1 87 ? -12.266 -11.062 -1.084 1 87.19 87 GLU A CA 1
ATOM 702 C C . GLU A 1 87 ? -11.469 -10.086 -0.228 1 87.19 87 GLU A C 1
ATOM 704 O O . GLU A 1 87 ? -11.906 -8.961 0.009 1 87.19 87 GLU A O 1
ATOM 709 N N . ALA A 1 88 ? -10.312 -10.547 0.17 1 84.69 88 ALA A N 1
ATOM 710 C CA . ALA A 1 88 ? -9.477 -9.695 1.01 1 84.69 88 ALA A CA 1
ATOM 711 C C . ALA A 1 88 ? -8.984 -8.477 0.237 1 84.69 88 ALA A C 1
ATOM 713 O O . ALA A 1 88 ? -8.969 -7.363 0.768 1 84.69 88 ALA A O 1
ATOM 714 N N . ILE A 1 89 ? -8.617 -8.648 -0.963 1 85.44 89 ILE A N 1
ATOM 715 C CA . ILE A 1 89 ? -8.141 -7.559 -1.812 1 85.44 89 ILE A CA 1
ATOM 716 C C . ILE A 1 89 ? -9.273 -6.555 -2.037 1 85.44 89 ILE A C 1
ATOM 718 O O . ILE A 1 89 ? -9.047 -5.344 -2.014 1 85.44 89 ILE A O 1
ATOM 722 N N . GLY A 1 90 ? -10.438 -7.09 -2.252 1 82 90 GLY A N 1
ATOM 723 C CA . GLY A 1 90 ? -11.602 -6.219 -2.389 1 82 90 GLY A CA 1
ATOM 724 C C . GLY A 1 90 ? -11.852 -5.367 -1.159 1 82 90 GLY A C 1
ATOM 725 O O . GLY A 1 90 ? -12.125 -4.172 -1.272 1 82 90 GLY A O 1
ATOM 726 N N . LYS A 1 91 ? -11.742 -5.938 0.013 1 80.75 91 LYS A N 1
ATOM 727 C CA . LYS A 1 91 ? -11.93 -5.23 1.275 1 80.75 91 LYS A CA 1
ATOM 728 C C . LYS A 1 91 ? -10.867 -4.152 1.468 1 80.75 91 LYS A C 1
ATOM 730 O O . LYS A 1 91 ? -11.156 -3.07 1.979 1 80.75 91 LYS A O 1
ATOM 735 N N . LEU A 1 92 ? -9.695 -4.582 1.066 1 78.31 92 LEU A N 1
ATOM 736 C CA . LEU A 1 92 ? -8.602 -3.615 1.146 1 78.31 92 LEU A CA 1
ATOM 737 C C . LEU A 1 92 ? -8.883 -2.41 0.252 1 78.31 92 LEU A C 1
ATOM 739 O O . LEU A 1 92 ? -8.664 -1.268 0.661 1 78.31 92 LEU A O 1
ATOM 743 N N . ALA A 1 93 ? -9.305 -2.654 -0.885 1 76.62 93 ALA A N 1
ATOM 744 C CA . ALA A 1 93 ? -9.641 -1.589 -1.828 1 76.62 93 ALA A CA 1
ATOM 745 C C . ALA A 1 93 ? -10.719 -0.669 -1.261 1 76.62 93 ALA A C 1
ATOM 747 O O . ALA A 1 93 ? -10.625 0.555 -1.38 1 76.62 93 ALA A O 1
ATOM 748 N N . ASP A 1 94 ? -11.641 -1.286 -0.662 1 74.56 94 ASP A N 1
ATOM 749 C CA . ASP A 1 94 ? -12.719 -0.516 -0.04 1 74.56 94 ASP A CA 1
ATOM 750 C C . ASP A 1 94 ? -12.188 0.333 1.113 1 74.56 94 ASP A C 1
ATOM 752 O O . ASP A 1 94 ? -12.602 1.48 1.288 1 74.56 94 ASP A O 1
ATOM 756 N N . PHE A 1 95 ? -11.32 -0.249 1.825 1 72.25 95 PHE A N 1
ATOM 757 C CA . PHE A 1 95 ? -10.711 0.444 2.955 1 72.25 95 PHE A CA 1
ATOM 758 C C . PHE A 1 95 ? -9.953 1.682 2.488 1 72.25 95 PHE A C 1
ATOM 760 O O . PHE A 1 95 ? -10.062 2.746 3.102 1 72.25 95 PHE A O 1
ATOM 767 N N . LEU A 1 96 ? -9.188 1.501 1.538 1 70.69 96 LEU A N 1
ATOM 768 C CA . LEU A 1 96 ? -8.406 2.617 1.021 1 70.69 96 LEU A CA 1
ATOM 769 C C . LEU A 1 96 ? -9.312 3.754 0.564 1 70.69 96 LEU A C 1
ATOM 771 O O . LEU A 1 96 ? -8.992 4.93 0.747 1 70.69 96 LEU A O 1
ATOM 775 N N . LYS A 1 97 ? -10.492 3.436 0.161 1 68.69 97 LYS A N 1
ATOM 776 C CA . LYS A 1 97 ? -11.445 4.43 -0.325 1 68.69 97 LYS A CA 1
ATOM 777 C C . LYS A 1 97 ? -12.078 5.199 0.832 1 68.69 97 LYS A C 1
ATOM 779 O O . LYS A 1 97 ? -12.391 6.387 0.7 1 68.69 97 LYS A O 1
ATOM 784 N N . THR A 1 98 ? -12.141 4.504 1.903 1 68.56 98 THR A N 1
ATOM 785 C CA . THR A 1 98 ? -12.922 5.082 2.992 1 68.56 98 THR A CA 1
ATOM 786 C C . THR A 1 98 ? -12.008 5.656 4.066 1 68.56 98 THR A C 1
ATOM 788 O O . THR A 1 98 ? -12.336 6.664 4.699 1 68.56 98 THR A O 1
ATOM 791 N N . GLU A 1 99 ? -10.914 4.922 4.262 1 63.06 99 GLU A N 1
ATOM 792 C CA . GLU A 1 99 ? -10.164 5.25 5.469 1 63.06 99 GLU A CA 1
ATOM 793 C C . GLU A 1 99 ? -8.914 6.066 5.137 1 63.06 99 GLU A C 1
ATOM 795 O O . GLU A 1 99 ? -8.352 6.734 6.004 1 63.06 99 GLU A O 1
ATOM 800 N N . ILE A 1 100 ? -8.469 5.84 3.973 1 64.12 100 ILE A N 1
ATOM 801 C CA . ILE A 1 100 ? -7.289 6.641 3.656 1 64.12 100 ILE A CA 1
ATOM 802 C C . ILE A 1 100 ? -7.707 7.918 2.932 1 64.12 100 ILE A C 1
ATOM 804 O O . ILE A 1 100 ? -8.547 7.875 2.027 1 64.12 100 ILE A O 1
ATOM 808 N N . MET B 1 1 ? 1.057 8.391 -11.602 1 64 1 MET B N 1
ATOM 809 C CA . MET B 1 1 ? 1.41 7.789 -10.32 1 64 1 MET B CA 1
ATOM 810 C C . MET B 1 1 ? 1.731 6.305 -10.484 1 64 1 MET B C 1
ATOM 812 O O . MET B 1 1 ? 1.114 5.621 -11.297 1 64 1 MET B O 1
ATOM 816 N N . GLU B 1 2 ? 3.02 5.957 -9.984 1 80.5 2 GLU B N 1
ATOM 817 C CA . GLU B 1 2 ? 3.414 4.551 -10.008 1 80.5 2 GLU B CA 1
ATOM 818 C C . GLU B 1 2 ? 2.926 3.822 -8.758 1 80.5 2 GLU B C 1
ATOM 820 O O . GLU B 1 2 ? 3.285 4.191 -7.637 1 80.5 2 GLU B O 1
ATOM 825 N N . PRO B 1 3 ? 2.115 2.828 -8.906 1 83.25 3 PRO B N 1
ATOM 826 C CA . PRO B 1 3 ? 1.538 2.148 -7.742 1 83.25 3 PRO B CA 1
ATOM 827 C C . PRO B 1 3 ? 2.59 1.752 -6.707 1 83.25 3 PRO B C 1
ATOM 829 O O . PRO B 1 3 ? 2.344 1.854 -5.504 1 83.25 3 PRO B O 1
ATOM 832 N N . ILE B 1 4 ? 3.74 1.421 -7.266 1 90.12 4 ILE B N 1
ATOM 833 C CA . ILE B 1 4 ? 4.785 0.965 -6.359 1 90.12 4 ILE B CA 1
ATOM 834 C C . ILE B 1 4 ? 5.23 2.119 -5.461 1 90.12 4 ILE B C 1
ATOM 836 O O . ILE B 1 4 ? 5.516 1.92 -4.277 1 90.12 4 ILE B O 1
ATOM 840 N N . GLU B 1 5 ? 5.246 3.332 -5.922 1 92.19 5 GLU B N 1
ATOM 841 C CA . GLU B 1 5 ? 5.652 4.496 -5.137 1 92.19 5 GLU B CA 1
ATOM 842 C C . GLU B 1 5 ? 4.621 4.824 -4.062 1 92.19 5 GLU B C 1
ATOM 844 O O . GLU B 1 5 ? 4.98 5.258 -2.965 1 92.19 5 GLU B O 1
ATOM 849 N N . VAL B 1 6 ? 3.424 4.641 -4.391 1 91.31 6 VAL B N 1
ATOM 850 C CA . VAL B 1 6 ? 2.34 4.887 -3.445 1 91.31 6 VAL B CA 1
ATOM 851 C C . VAL B 1 6 ? 2.412 3.879 -2.301 1 91.31 6 VAL B C 1
ATOM 853 O O . VAL B 1 6 ? 2.324 4.254 -1.129 1 91.31 6 VAL B O 1
ATOM 856 N N . PHE B 1 7 ? 2.648 2.648 -2.645 1 91.56 7 PHE B N 1
ATOM 857 C CA . PHE B 1 7 ? 2.727 1.629 -1.605 1 91.56 7 PHE B CA 1
ATOM 858 C C . PHE B 1 7 ? 3.941 1.857 -0.713 1 91.56 7 PHE B C 1
ATOM 860 O O . PHE B 1 7 ? 3.865 1.679 0.505 1 91.56 7 PHE B O 1
ATOM 867 N N . LYS B 1 8 ? 4.992 2.24 -1.329 1 95.19 8 LYS B N 1
ATOM 868 C CA . LYS B 1 8 ? 6.18 2.578 -0.55 1 95.19 8 LYS B CA 1
ATOM 869 C C . LYS B 1 8 ? 5.895 3.725 0.417 1 95.19 8 LYS B C 1
ATOM 871 O O . LYS B 1 8 ? 6.297 3.676 1.581 1 95.19 8 LYS B O 1
ATOM 876 N N . ALA B 1 9 ? 5.266 4.66 -0.075 1 95.38 9 ALA B N 1
ATOM 877 C CA . ALA B 1 9 ? 4.941 5.816 0.754 1 95.38 9 ALA B CA 1
ATOM 878 C C . ALA B 1 9 ? 4.07 5.414 1.94 1 95.38 9 ALA B C 1
ATOM 880 O O . ALA B 1 9 ? 4.266 5.902 3.057 1 95.38 9 ALA B O 1
ATOM 881 N N . LEU B 1 10 ? 3.182 4.516 1.734 1 92.62 10 LEU B N 1
ATOM 882 C CA . LEU B 1 10 ? 2.178 4.164 2.732 1 92.62 10 LEU B CA 1
ATOM 883 C C . LEU B 1 10 ? 2.682 3.041 3.637 1 92.62 10 LEU B C 1
ATOM 885 O O . LEU B 1 10 ? 2.027 2.689 4.621 1 92.62 10 LEU B O 1
ATOM 889 N N . SER B 1 11 ? 3.826 2.506 3.326 1 95.56 11 SER B N 1
ATOM 890 C CA . SER B 1 11 ? 4.34 1.37 4.086 1 95.56 11 SER B CA 1
ATOM 891 C C . SER B 1 11 ? 5.066 1.829 5.344 1 95.56 11 SER B C 1
ATOM 893 O O . SER B 1 11 ? 5.723 1.029 6.012 1 95.56 11 SER B O 1
ATOM 895 N N . ASN B 1 12 ? 5.043 3.041 5.637 1 96.44 12 ASN B N 1
ATOM 896 C CA . ASN B 1 12 ? 5.609 3.635 6.844 1 96.44 12 ASN B CA 1
ATOM 897 C C . ASN B 1 12 ? 4.516 4.113 7.797 1 96.44 12 ASN B C 1
ATOM 899 O O . ASN B 1 12 ? 3.613 4.848 7.395 1 96.44 12 ASN B O 1
ATOM 903 N N . GLU B 1 13 ? 4.668 3.748 9.055 1 94.31 13 GLU B N 1
ATOM 904 C CA . GLU B 1 13 ? 3.623 4.039 10.039 1 94.31 13 GLU B CA 1
ATOM 905 C C . GLU B 1 13 ? 3.445 5.543 10.227 1 94.31 13 GLU B C 1
ATOM 907 O O . GLU B 1 13 ? 2.318 6.035 10.281 1 94.31 13 GLU B O 1
ATOM 912 N N . SER B 1 14 ? 4.477 6.215 10.312 1 96.06 14 SER B N 1
ATOM 913 C CA . SER B 1 14 ? 4.422 7.656 10.539 1 96.06 14 SER B CA 1
ATOM 914 C C . SER B 1 14 ? 3.812 8.375 9.336 1 96.06 14 SER B C 1
ATOM 916 O O . SER B 1 14 ? 3.033 9.32 9.508 1 96.06 14 SER B O 1
ATOM 918 N N . ARG B 1 15 ? 4.156 7.934 8.195 1 96.25 15 ARG B N 1
ATOM 919 C CA . ARG B 1 15 ? 3.59 8.547 7 1 96.25 15 ARG B CA 1
ATOM 920 C C . ARG B 1 15 ? 2.09 8.289 6.906 1 96.25 15 ARG B C 1
ATOM 922 O O . ARG B 1 15 ? 1.323 9.164 6.512 1 96.25 15 ARG B O 1
ATOM 929 N N . LEU B 1 16 ? 1.711 7.141 7.258 1 92.56 16 LEU B N 1
ATOM 930 C CA . LEU B 1 16 ? 0.285 6.836 7.305 1 92.56 16 LEU B CA 1
ATOM 931 C C . LEU B 1 16 ? -0.425 7.719 8.328 1 92.56 16 LEU B C 1
ATOM 933 O O . LEU B 1 16 ? -1.526 8.211 8.07 1 92.56 16 LEU B O 1
ATOM 937 N N . GLN B 1 17 ? 0.227 7.918 9.406 1 93.81 17 GLN B N 1
ATOM 938 C CA . GLN B 1 17 ? -0.336 8.758 10.461 1 93.81 17 GLN B CA 1
ATOM 939 C C . GLN B 1 17 ? -0.513 10.195 9.977 1 93.81 17 GLN B C 1
ATOM 941 O O . GLN B 1 17 ? -1.529 10.836 10.266 1 93.81 17 GLN B O 1
ATOM 946 N N . ILE B 1 18 ? 0.458 10.633 9.289 1 96.31 18 ILE B N 1
ATOM 947 C CA . ILE B 1 18 ? 0.377 11.977 8.742 1 96.31 18 ILE B CA 1
ATOM 948 C C . ILE B 1 18 ? -0.875 12.109 7.875 1 96.31 18 ILE B C 1
ATOM 950 O O . ILE B 1 18 ? -1.64 13.062 8.016 1 96.31 18 ILE B O 1
ATOM 954 N N . LEU B 1 19 ? -1.078 11.195 7.027 1 93.5 19 LEU B N 1
ATOM 955 C CA . LEU B 1 19 ? -2.234 11.219 6.141 1 93.5 19 LEU B CA 1
ATOM 956 C C . LEU B 1 19 ? -3.535 11.203 6.938 1 93.5 19 LEU B C 1
ATOM 958 O O . LEU B 1 19 ? -4.492 11.906 6.59 1 93.5 19 LEU B O 1
ATOM 962 N N . GLN B 1 20 ? -3.533 10.422 7.969 1 92.06 20 GLN B N 1
ATOM 963 C CA . GLN B 1 20 ? -4.715 10.336 8.82 1 92.06 20 GLN B CA 1
ATOM 964 C C . GLN B 1 20 ? -4.996 11.664 9.508 1 92.06 20 GLN B C 1
ATOM 966 O O . GLN B 1 20 ? -6.148 12.094 9.594 1 92.06 20 GLN B O 1
ATOM 971 N N . TRP B 1 21 ? -3.977 12.305 9.977 1 95.44 21 TRP B N 1
ATOM 972 C CA . TRP B 1 21 ? -4.141 13.609 10.617 1 95.44 21 TRP B CA 1
ATOM 973 C C . TRP B 1 21 ? -4.668 14.641 9.617 1 95.44 21 TRP B C 1
ATOM 975 O O . TRP B 1 21 ? -5.543 15.445 9.953 1 95.44 21 TRP B O 1
ATOM 985 N N . LEU B 1 22 ? -4.164 14.523 8.422 1 95.62 22 LEU B N 1
ATOM 986 C CA . LEU B 1 22 ? -4.516 15.516 7.41 1 95.62 22 LEU B CA 1
ATOM 987 C C . LEU B 1 22 ? -5.938 15.289 6.902 1 95.62 22 LEU B C 1
ATOM 989 O O . LEU B 1 22 ? -6.523 16.172 6.273 1 95.62 22 LEU B O 1
ATOM 993 N N . LYS B 1 23 ? -6.414 14.117 7.066 1 92.31 23 LYS B N 1
ATOM 994 C CA . LYS B 1 23 ? -7.801 13.836 6.699 1 92.31 23 LYS B CA 1
ATOM 995 C C . LYS B 1 23 ? -8.766 14.664 7.543 1 92.31 23 LYS B C 1
ATOM 997 O O . LYS B 1 23 ? -9.82 15.078 7.062 1 92.31 23 LYS B O 1
ATOM 1002 N N . GLU B 1 24 ? -8.406 14.844 8.797 1 94 24 GLU B N 1
ATOM 1003 C CA . GLU B 1 24 ? -9.172 15.648 9.742 1 94 24 GLU B CA 1
ATOM 1004 C C . GLU B 1 24 ? -8.266 16.625 10.492 1 94 24 GLU B C 1
ATOM 1006 O O . GLU B 1 24 ? -8.125 16.531 11.719 1 94 24 GLU B O 1
ATOM 1011 N N . PRO B 1 25 ? -7.805 17.578 9.773 1 96.25 25 PRO B N 1
ATOM 1012 C CA . PRO B 1 25 ? -6.773 18.422 10.383 1 96.25 25 PRO B CA 1
ATOM 1013 C C . PRO B 1 25 ? -7.289 19.203 11.594 1 96.25 25 PRO B C 1
ATOM 1015 O O . PRO B 1 25 ? -6.543 19.422 12.547 1 96.25 25 PRO B O 1
ATOM 1018 N N . ASP B 1 26 ? -8.578 19.531 11.695 1 94.56 26 ASP B N 1
ATOM 1019 C CA . ASP B 1 26 ? -9.156 20.312 12.797 1 94.56 26 ASP B CA 1
ATOM 1020 C C . ASP B 1 26 ? -9.117 19.516 14.102 1 94.56 26 ASP B C 1
ATOM 1022 O O . ASP B 1 26 ? -9.086 20.109 15.188 1 94.56 26 ASP B O 1
ATOM 1026 N N . ARG B 1 27 ? -9.07 18.234 14 1 95.5 27 ARG B N 1
ATOM 1027 C CA . ARG B 1 27 ? -9.047 17.359 15.172 1 95.5 27 ARG B CA 1
ATOM 1028 C C . ARG B 1 27 ? -7.625 17.156 15.672 1 95.5 27 ARG B C 1
ATOM 1030 O O . ARG B 1 27 ? -7.418 16.734 16.812 1 95.5 27 ARG B O 1
ATOM 1037 N N . HIS B 1 28 ? -6.676 17.531 14.852 1 96.19 28 HIS B N 1
ATOM 1038 C CA . HIS B 1 28 ? -5.328 17.062 15.18 1 96.19 28 HIS B CA 1
ATOM 1039 C C . HIS B 1 28 ? -4.359 18.234 15.297 1 96.19 28 HIS B C 1
ATOM 1041 O O . HIS B 1 28 ? -3.264 18.094 15.844 1 96.19 28 HIS B O 1
ATOM 1047 N N . PHE B 1 29 ? -4.828 19.359 14.742 1 96.31 29 PHE B N 1
ATOM 1048 C CA . PHE B 1 29 ? -3.951 20.516 14.75 1 96.31 29 PHE B CA 1
ATOM 1049 C C . PHE B 1 29 ? -4.711 21.766 15.172 1 96.31 29 PHE B C 1
ATOM 1051 O O . PHE B 1 29 ? -5.93 21.844 15 1 96.31 29 PHE B O 1
ATOM 1058 N N . ALA B 1 30 ? -3.938 22.703 15.664 1 91.06 30 ALA B N 1
ATOM 1059 C CA . ALA B 1 30 ? -4.484 24.016 15.953 1 91.06 30 ALA B CA 1
ATOM 1060 C C . ALA B 1 30 ? -4.355 24.938 14.742 1 91.06 30 ALA B C 1
ATOM 1062 O O . ALA B 1 30 ? -3.295 25.016 14.117 1 91.06 30 ALA B O 1
ATOM 1063 N N . PRO B 1 31 ? -5.465 25.531 14.422 1 84.56 31 PRO B N 1
ATOM 1064 C CA . PRO B 1 31 ? -5.422 26.375 13.234 1 84.56 31 PRO B CA 1
ATOM 1065 C C . PRO B 1 31 ? -4.512 27.594 13.414 1 84.56 31 PRO B C 1
ATOM 1067 O O . PRO B 1 31 ? -4.391 28.125 14.523 1 84.56 31 PRO B O 1
ATOM 1070 N N . HIS B 1 32 ? -3.727 27.859 12.422 1 83.94 32 HIS B N 1
ATOM 1071 C CA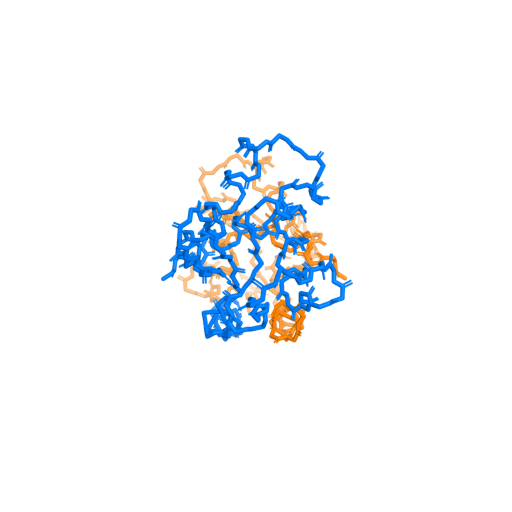 . HIS B 1 32 ? -3.033 29.141 12.359 1 83.94 32 HIS B CA 1
ATOM 1072 C C . HIS B 1 32 ? -3.979 30.25 11.938 1 83.94 32 HIS B C 1
ATOM 1074 O O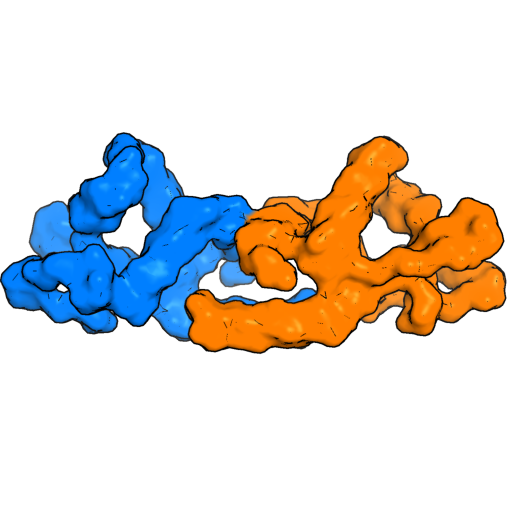 . HIS B 1 32 ? -4.934 30.016 11.188 1 83.94 32 HIS B O 1
ATOM 1080 N N . GLU B 1 33 ? -3.713 31.406 12.539 1 84.88 33 GLU B N 1
ATOM 1081 C CA . GLU B 1 33 ? -4.594 32.531 12.234 1 84.88 33 GLU B CA 1
ATOM 1082 C C . GLU B 1 33 ? -4.676 32.781 10.734 1 84.88 33 GLU B C 1
ATOM 1084 O O . GLU B 1 33 ? -3.652 32.812 10.047 1 84.88 33 GLU B O 1
ATOM 1089 N N . GLY B 1 34 ? -5.871 32.875 10.148 1 87.75 34 GLY B N 1
ATOM 1090 C CA . GLY B 1 34 ? -6.117 33.219 8.758 1 87.75 34 GLY B CA 1
ATOM 1091 C C . GLY B 1 34 ? -5.961 32.031 7.824 1 87.75 34 GLY B C 1
ATOM 1092 O O . GLY B 1 34 ? -6.086 32.188 6.605 1 87.75 34 GLY B O 1
ATOM 1093 N N . ILE B 1 35 ? -5.613 30.953 8.398 1 89 35 ILE B N 1
ATOM 1094 C CA . ILE B 1 35 ? -5.395 29.781 7.547 1 89 35 ILE B CA 1
ATOM 1095 C C . ILE B 1 35 ? -6.508 28.766 7.781 1 89 35 ILE B C 1
ATOM 1097 O O . ILE B 1 35 ? -6.738 28.344 8.914 1 89 35 ILE B O 1
ATOM 1101 N N . ASP B 1 36 ? -7.254 28.469 6.758 1 93.31 36 ASP B N 1
ATOM 1102 C CA . ASP B 1 36 ? -8.227 27.375 6.809 1 93.31 36 ASP B CA 1
ATOM 1103 C C . ASP B 1 36 ? -7.551 26.031 6.555 1 93.31 36 ASP B C 1
ATOM 1105 O O . ASP B 1 36 ? -7.133 25.75 5.43 1 93.31 36 ASP B O 1
ATOM 1109 N N . MET B 1 37 ? -7.48 25.234 7.484 1 93.94 37 MET B N 1
ATOM 1110 C CA . MET B 1 37 ? -6.707 24 7.414 1 93.94 37 MET B CA 1
ATOM 1111 C C . MET B 1 37 ? -7.355 23 6.457 1 93.94 37 MET B C 1
ATOM 1113 O O . MET B 1 37 ? -6.684 22.109 5.934 1 93.94 37 MET B O 1
ATOM 1117 N N . ASN B 1 38 ? -8.625 23.078 6.211 1 92.25 38 ASN B N 1
ATOM 1118 C CA . ASN B 1 38 ? -9.32 22.172 5.316 1 92.25 38 ASN B CA 1
ATOM 1119 C C . ASN B 1 38 ? -9.156 22.578 3.855 1 92.25 38 ASN B C 1
ATOM 1121 O O . ASN B 1 38 ? -9.148 21.734 2.963 1 92.25 38 ASN B O 1
ATOM 1125 N N . THR B 1 39 ? -8.953 23.844 3.65 1 92.81 39 THR B N 1
ATOM 1126 C CA . THR B 1 39 ? -8.828 24.328 2.281 1 92.81 39 THR B CA 1
ATOM 1127 C C . THR B 1 39 ? -7.363 24.531 1.908 1 92.81 39 THR B C 1
ATOM 1129 O O . THR B 1 39 ? -6.945 24.203 0.799 1 92.81 39 THR B O 1
ATOM 1132 N N . ILE B 1 40 ? -6.637 24.984 2.83 1 94.69 40 ILE B N 1
ATOM 1133 C CA . ILE B 1 40 ? -5.238 25.297 2.561 1 94.69 40 ILE B CA 1
ATOM 1134 C C . ILE B 1 40 ? -4.352 24.156 3.051 1 94.69 40 ILE B C 1
ATOM 1136 O O . ILE B 1 40 ? -3.467 23.688 2.324 1 94.69 40 ILE B O 1
ATOM 1140 N N . GLY B 1 41 ? -4.539 23.656 4.215 1 96.25 41 GLY B N 1
ATOM 1141 C CA . GLY B 1 41 ? -3.756 22.562 4.77 1 96.25 41 GLY B CA 1
ATOM 1142 C C . GLY B 1 41 ? -3.107 22.906 6.098 1 96.25 41 GLY B C 1
ATOM 1143 O O . GLY B 1 41 ? -3.523 23.859 6.77 1 96.25 41 GLY B O 1
ATOM 1144 N N . VAL B 1 42 ? -2.244 22.078 6.535 1 97.31 42 VAL B N 1
ATOM 1145 C CA . VAL B 1 42 ? -1.547 22.203 7.812 1 97.31 42 VAL B CA 1
ATOM 1146 C C . VAL B 1 42 ? -0.093 22.609 7.566 1 97.31 42 VAL B C 1
ATOM 1148 O O . VAL B 1 42 ? 0.562 22.078 6.668 1 97.31 42 VAL B O 1
ATOM 1151 N N . CYS B 1 43 ? 0.421 23.469 8.453 1 96.19 43 CYS B N 1
ATOM 1152 C CA . CYS B 1 43 ? 1.782 23.969 8.32 1 96.19 43 CYS B CA 1
ATOM 1153 C C . CYS B 1 43 ? 2.803 22.875 8.602 1 96.19 43 CYS B C 1
ATOM 1155 O O . CYS B 1 43 ? 2.637 22.094 9.539 1 96.19 43 CYS B O 1
ATOM 1157 N N . VAL B 1 44 ? 3.898 22.906 7.844 1 95.44 44 VAL B N 1
ATOM 1158 C CA . VAL B 1 44 ? 4.957 21.922 7.965 1 95.44 44 VAL B CA 1
ATOM 1159 C C . VAL B 1 44 ? 5.469 21.875 9.406 1 95.44 44 VAL B C 1
ATOM 1161 O O . VAL B 1 44 ? 5.781 20.812 9.93 1 95.44 44 VAL B O 1
ATOM 1164 N N . SER B 1 45 ? 5.535 23 10.031 1 94.62 45 SER B N 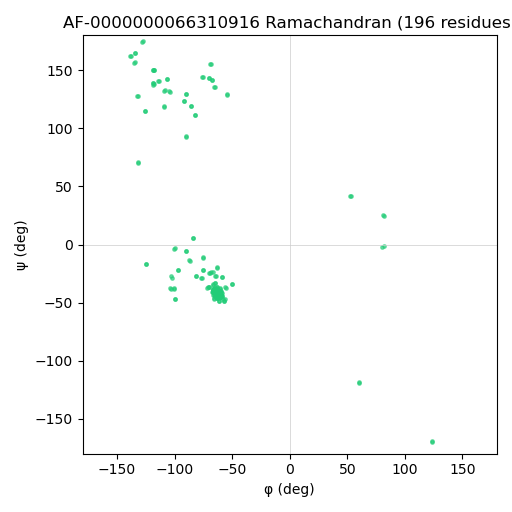1
ATOM 1165 C CA . SER B 1 45 ? 6.074 23.062 11.383 1 94.62 45 SER B CA 1
ATOM 1166 C C . SER B 1 45 ? 5.168 22.328 12.367 1 94.62 45 SER B C 1
ATOM 1168 O O . SER B 1 45 ? 5.652 21.656 13.289 1 94.62 45 SER B O 1
ATOM 1170 N N . GLN B 1 46 ? 3.893 22.484 12.203 1 95.94 46 GLN B N 1
ATOM 1171 C CA . GLN B 1 46 ? 2.941 21.797 13.062 1 95.94 46 GLN B CA 1
ATOM 1172 C C . GLN B 1 46 ? 3.037 20.281 12.883 1 95.94 46 GLN B C 1
ATOM 1174 O O . GLN B 1 46 ? 3.01 19.531 13.859 1 95.94 46 GLN B O 1
ATOM 1179 N N . ILE B 1 47 ? 3.109 19.828 11.625 1 96.5 47 ILE B N 1
ATOM 1180 C CA . ILE B 1 47 ? 3.242 18.406 11.32 1 96.5 47 ILE B CA 1
ATOM 1181 C C . ILE B 1 47 ? 4.535 17.875 11.93 1 96.5 47 ILE B C 1
ATOM 1183 O O . ILE B 1 47 ? 4.535 16.828 12.586 1 96.5 47 ILE B O 1
ATOM 1187 N N . THR B 1 48 ? 5.602 18.625 11.781 1 95.56 48 THR B N 1
ATOM 1188 C CA . THR B 1 48 ? 6.914 18.234 12.281 1 95.56 48 THR B CA 1
ATOM 1189 C C . THR B 1 48 ? 6.898 18.125 13.805 1 95.56 48 THR B C 1
ATOM 1191 O O . THR B 1 48 ? 7.406 17.141 14.359 1 95.56 48 THR B O 1
ATOM 1194 N N . ASP B 1 49 ? 6.328 19.047 14.469 1 95.44 49 ASP B N 1
ATOM 1195 C CA . ASP B 1 49 ? 6.242 19.047 15.93 1 95.44 49 ASP B CA 1
ATOM 1196 C C . ASP B 1 49 ? 5.473 17.828 16.438 1 95.44 49 ASP B C 1
ATOM 1198 O O . ASP B 1 49 ? 5.871 17.203 17.422 1 95.44 49 ASP B O 1
ATOM 1202 N N . LYS B 1 50 ? 4.422 17.531 15.719 1 95.94 50 LYS B N 1
ATOM 1203 C CA . LYS B 1 50 ? 3.566 16.438 16.156 1 95.94 50 LYS B CA 1
ATOM 1204 C C . LYS B 1 50 ? 4.246 15.086 15.953 1 95.94 50 LYS B C 1
ATOM 1206 O O . LYS B 1 50 ? 4.027 14.148 16.719 1 95.94 50 LYS B O 1
ATOM 1211 N N . LEU B 1 51 ? 4.984 14.891 14.906 1 94.94 51 LEU B N 1
ATOM 1212 C CA . LEU B 1 51 ? 5.695 13.656 14.602 1 94.94 51 LEU B CA 1
ATOM 1213 C C . LEU B 1 51 ? 6.754 13.352 15.664 1 94.94 51 LEU B C 1
ATOM 1215 O O . LEU B 1 51 ? 7.137 12.195 15.852 1 94.94 51 LEU B O 1
ATOM 1219 N N . LYS B 1 52 ? 7.176 14.32 16.422 1 93.88 52 LYS B N 1
ATOM 1220 C CA . LYS B 1 52 ? 8.219 14.172 17.438 1 93.88 52 LYS B CA 1
ATOM 1221 C C . LYS B 1 52 ? 9.477 13.547 16.844 1 93.88 52 LYS B C 1
ATOM 1223 O O . LYS B 1 52 ? 10.047 12.617 17.422 1 93.88 52 LYS B O 1
ATOM 1228 N N . MET B 1 53 ? 9.875 13.914 15.711 1 93.25 53 MET B N 1
ATOM 1229 C CA . MET B 1 53 ? 11.078 13.523 14.977 1 93.25 53 MET B CA 1
ATOM 1230 C C . MET B 1 53 ? 11.867 14.742 14.523 1 93.25 53 MET B C 1
ATOM 1232 O O . MET B 1 53 ? 11.445 15.883 14.758 1 93.25 53 MET B O 1
ATOM 1236 N N . THR B 1 54 ? 12.992 14.508 13.953 1 94.44 54 THR B N 1
ATOM 1237 C CA . THR B 1 54 ? 13.781 15.625 13.438 1 94.44 54 THR B CA 1
ATOM 1238 C C . THR B 1 54 ? 13.086 16.25 12.227 1 94.44 54 THR B C 1
ATOM 1240 O O . THR B 1 54 ? 12.312 15.594 11.539 1 94.44 54 THR B O 1
ATOM 1243 N N . GLN B 1 55 ? 13.406 17.438 12.055 1 93.75 55 GLN B N 1
ATOM 1244 C CA . GLN B 1 55 ? 12.883 18.156 10.891 1 93.75 55 GLN B CA 1
ATOM 1245 C C . GLN B 1 55 ? 13.312 17.469 9.594 1 93.75 55 GLN B C 1
ATOM 1247 O O . GLN B 1 55 ? 12.562 17.453 8.617 1 93.75 55 GLN B O 1
ATOM 1252 N N . SER B 1 56 ? 14.547 17.062 9.547 1 95.81 56 SER B N 1
ATOM 1253 C CA . SER B 1 56 ? 15.023 16.375 8.352 1 95.81 56 SER B CA 1
ATOM 1254 C C . SER B 1 56 ? 14.164 15.148 8.039 1 95.81 56 SER B C 1
ATOM 1256 O O . SER B 1 56 ? 13.766 14.945 6.887 1 95.81 56 SER B O 1
ATOM 1258 N N . THR B 1 57 ? 13.867 14.305 9.016 1 96.12 57 THR B N 1
ATOM 1259 C CA . THR B 1 57 ? 13.039 13.109 8.836 1 96.12 57 THR B CA 1
ATOM 1260 C C . THR B 1 57 ? 11.625 13.492 8.414 1 96.12 57 THR B C 1
ATOM 1262 O O . THR B 1 57 ? 11.078 12.906 7.477 1 96.12 57 THR B O 1
ATOM 1265 N N . ALA B 1 58 ? 11.086 14.461 9.102 1 97 58 ALA B N 1
ATOM 1266 C CA . ALA B 1 58 ? 9.742 14.93 8.758 1 97 58 ALA B CA 1
ATOM 1267 C C . ALA B 1 58 ? 9.68 15.422 7.316 1 97 58 ALA B C 1
ATOM 1269 O O . ALA B 1 58 ? 8.742 15.109 6.582 1 97 58 ALA B O 1
ATOM 1270 N N . SER B 1 59 ? 10.672 16.172 6.953 1 96.62 59 SER B N 1
ATOM 1271 C CA . SER B 1 59 ? 10.727 16.672 5.586 1 96.62 59 SER B CA 1
ATOM 1272 C C . SER B 1 59 ? 10.805 15.539 4.574 1 96.62 59 SER B C 1
ATOM 1274 O O . SER B 1 59 ? 10.141 15.586 3.533 1 96.62 59 SER B O 1
ATOM 1276 N N . GLN B 1 60 ? 11.602 14.562 4.898 1 97.69 60 GLN B N 1
ATOM 1277 C CA . GLN B 1 60 ? 11.711 13.406 4.023 1 97.69 60 GLN B CA 1
ATOM 1278 C C . GLN B 1 60 ? 10.367 12.695 3.881 1 97.69 60 GLN B C 1
ATOM 1280 O O . GLN B 1 60 ? 9.961 12.336 2.771 1 97.69 60 GLN B O 1
ATOM 1285 N N . TYR B 1 61 ? 9.664 12.516 4.996 1 97.94 61 TYR B N 1
ATOM 1286 C CA . TYR B 1 61 ? 8.359 11.867 4.969 1 97.94 61 TYR B CA 1
ATOM 1287 C C . TYR B 1 61 ? 7.379 12.648 4.105 1 97.94 61 TYR B C 1
ATOM 1289 O O . TYR B 1 61 ? 6.672 12.07 3.279 1 97.94 61 TYR B O 1
ATOM 1297 N N . LEU B 1 62 ? 7.352 13.945 4.277 1 97.75 62 LEU B N 1
ATOM 1298 C CA . LEU B 1 62 ? 6.445 14.797 3.518 1 97.75 62 LEU B CA 1
ATOM 1299 C C . LEU B 1 62 ? 6.797 14.781 2.035 1 97.75 62 LEU B C 1
ATOM 1301 O O . LEU B 1 62 ? 5.906 14.758 1.181 1 97.75 62 LEU B O 1
ATOM 1305 N N . THR B 1 63 ? 8.086 14.75 1.778 1 97.81 63 THR B N 1
ATOM 1306 C CA . THR B 1 63 ? 8.547 14.688 0.395 1 97.81 63 THR B CA 1
ATOM 1307 C C . THR B 1 63 ? 8.102 13.383 -0.261 1 97.81 63 THR B C 1
ATOM 1309 O O . THR B 1 63 ? 7.633 13.383 -1.402 1 97.81 63 THR B O 1
ATOM 1312 N N . ILE B 1 64 ? 8.258 12.312 0.408 1 97.44 64 ILE B N 1
ATOM 1313 C CA . ILE B 1 64 ? 7.852 11.008 -0.102 1 97.44 64 ILE B CA 1
ATOM 1314 C C . ILE B 1 64 ? 6.348 11 -0.38 1 97.44 64 ILE B C 1
ATOM 1316 O O . ILE B 1 64 ? 5.906 10.547 -1.438 1 97.44 64 ILE B O 1
ATOM 1320 N N . LEU B 1 65 ? 5.527 11.523 0.539 1 96.94 65 LEU B N 1
ATOM 1321 C CA . LEU B 1 65 ? 4.078 11.586 0.374 1 96.94 65 LEU B CA 1
ATOM 1322 C C . LEU B 1 65 ? 3.703 12.492 -0.792 1 96.94 65 LEU B C 1
ATOM 1324 O O . LEU B 1 65 ? 2.768 12.195 -1.54 1 96.94 65 LEU B O 1
ATOM 1328 N N . LEU B 1 66 ? 4.445 13.562 -0.926 1 96.5 66 LEU B N 1
ATOM 1329 C CA . LEU B 1 66 ? 4.219 14.508 -2.02 1 96.5 66 LEU B CA 1
ATOM 1330 C C . LEU B 1 66 ? 4.52 13.859 -3.365 1 96.5 66 LEU B C 1
ATOM 1332 O O . LEU B 1 66 ? 3.707 13.93 -4.289 1 96.5 66 LEU B O 1
ATOM 1336 N N . ARG B 1 67 ? 5.637 13.18 -3.451 1 95.12 67 ARG B N 1
ATOM 1337 C CA . ARG B 1 67 ? 6.051 12.539 -4.691 1 95.12 67 ARG B CA 1
ATOM 1338 C C . ARG B 1 67 ? 5.086 11.422 -5.078 1 95.12 67 ARG B C 1
ATOM 1340 O O . ARG B 1 67 ? 4.855 11.18 -6.266 1 95.12 67 ARG B O 1
ATOM 1347 N N . ALA B 1 68 ? 4.566 10.812 -4.098 1 94.56 68 ALA B N 1
ATOM 1348 C CA . ALA B 1 68 ? 3.609 9.734 -4.336 1 94.56 68 ALA B CA 1
ATOM 1349 C C . ALA B 1 68 ? 2.254 10.289 -4.766 1 94.56 68 ALA B C 1
ATOM 1351 O O . ALA B 1 68 ? 1.359 9.523 -5.145 1 94.56 68 ALA B O 1
ATOM 1352 N N . GLY B 1 69 ? 2.092 11.523 -4.641 1 94 69 GLY B N 1
ATOM 1353 C CA . GLY B 1 69 ? 0.856 12.164 -5.062 1 94 69 GLY B CA 1
ATOM 1354 C C . GLY B 1 69 ? -0.256 12.047 -4.035 1 94 69 GLY B C 1
ATOM 1355 O O . GLY B 1 69 ? -1.435 12.172 -4.375 1 94 69 GLY B O 1
ATOM 1356 N N . LEU B 1 70 ? 0.046 11.875 -2.803 1 94.19 70 LEU B N 1
ATOM 1357 C CA . LEU B 1 70 ? -0.954 11.633 -1.768 1 94.19 70 LEU B CA 1
ATOM 1358 C C . LEU B 1 70 ? -1.31 12.938 -1.05 1 94.19 70 LEU B C 1
ATOM 1360 O O . LEU B 1 70 ? -2.371 13.031 -0.43 1 94.19 70 LEU B O 1
ATOM 1364 N N . ILE B 1 71 ? -0.379 13.875 -1.146 1 96.62 71 ILE B N 1
ATOM 1365 C CA . ILE B 1 71 ? -0.643 15.188 -0.562 1 96.62 71 ILE B CA 1
ATOM 1366 C C . ILE B 1 71 ? -0.244 16.281 -1.549 1 96.62 71 ILE B C 1
ATOM 1368 O O . ILE B 1 71 ? 0.411 16 -2.559 1 96.62 71 ILE B O 1
ATOM 1372 N N . LYS B 1 72 ? -0.719 17.453 -1.259 1 97.25 72 LYS B N 1
ATOM 1373 C CA . LYS B 1 72 ? -0.353 18.672 -1.97 1 97.25 72 LYS B CA 1
ATOM 1374 C C . LYS B 1 72 ? 0.322 19.672 -1.035 1 97.25 72 LYS B C 1
ATOM 1376 O O . LYS B 1 72 ? 0.054 19.672 0.168 1 97.25 72 LYS B O 1
ATOM 1381 N N . ALA B 1 73 ? 1.198 20.453 -1.666 1 97.25 73 ALA B N 1
ATOM 1382 C CA . ALA B 1 73 ? 1.889 21.5 -0.914 1 97.25 73 ALA B CA 1
ATOM 1383 C C . ALA B 1 73 ? 1.569 22.875 -1.475 1 97.25 73 ALA B C 1
ATOM 1385 O O . ALA B 1 73 ? 1.457 23.047 -2.691 1 97.25 73 ALA B O 1
ATOM 1386 N N . GLU B 1 74 ? 1.349 23.766 -0.681 1 96.38 74 GLU B N 1
ATOM 1387 C CA . GLU B 1 74 ? 1.138 25.156 -1.055 1 96.38 74 GLU B CA 1
ATOM 1388 C C . GLU B 1 74 ? 1.981 26.094 -0.194 1 96.38 74 GLU B C 1
ATOM 1390 O O . GLU B 1 74 ? 1.931 26.031 1.036 1 96.38 74 GLU B O 1
ATOM 1395 N N . ARG B 1 75 ? 2.73 26.953 -0.888 1 95.38 75 ARG B N 1
ATOM 1396 C CA . ARG B 1 75 ? 3.545 27.922 -0.153 1 95.38 75 ARG B CA 1
ATOM 1397 C C . ARG B 1 75 ? 2.789 29.234 0.064 1 95.38 75 ARG B C 1
ATOM 1399 O O . ARG B 1 75 ? 2.283 29.828 -0.89 1 95.38 75 ARG B O 1
ATOM 1406 N N . ILE B 1 76 ? 2.635 29.672 1.233 1 92.56 76 ILE B N 1
ATOM 1407 C CA . ILE B 1 76 ? 2.023 30.938 1.601 1 92.56 76 ILE B CA 1
ATOM 1408 C C . ILE B 1 76 ? 2.979 31.734 2.486 1 92.56 76 ILE B C 1
ATOM 1410 O O . ILE B 1 76 ? 3.186 31.391 3.652 1 92.56 76 ILE B O 1
ATOM 1414 N N . GLY B 1 77 ? 3.43 32.875 1.95 1 91.94 77 GLY B N 1
ATOM 1415 C CA . GLY B 1 77 ? 4.434 33.625 2.688 1 91.94 77 GLY B CA 1
ATOM 1416 C C . GLY B 1 77 ? 5.711 32.812 2.924 1 91.94 77 GLY B C 1
ATOM 1417 O O . GLY B 1 77 ? 6.316 32.312 1.977 1 91.94 77 GLY B O 1
ATOM 1418 N N . LYS B 1 78 ? 6.047 32.594 4.207 1 91.06 78 LYS B N 1
ATOM 1419 C CA . LYS B 1 78 ? 7.293 31.938 4.59 1 91.06 78 LYS B CA 1
ATOM 1420 C C . LYS B 1 78 ? 7.055 30.469 4.91 1 91.06 78 LYS B C 1
ATOM 1422 O O . LYS B 1 78 ? 8 29.719 5.176 1 91.06 78 LYS B O 1
ATOM 1427 N N . TYR B 1 79 ? 5.875 30.156 4.836 1 92.94 79 TYR B N 1
ATOM 1428 C CA . TYR B 1 79 ? 5.559 28.812 5.336 1 92.94 79 TYR B CA 1
ATOM 1429 C C . TYR B 1 79 ? 4.977 27.938 4.23 1 92.94 79 TYR B C 1
ATOM 1431 O O . TYR B 1 79 ? 4.387 28.453 3.277 1 92.94 79 TYR B O 1
ATOM 1439 N N . THR B 1 80 ? 5.234 26.578 4.363 1 95.94 80 THR B N 1
ATOM 1440 C CA . THR B 1 80 ? 4.637 25.578 3.475 1 95.94 80 THR B CA 1
ATOM 1441 C C . THR B 1 80 ? 3.516 24.828 4.184 1 95.94 80 THR B C 1
ATOM 1443 O O . THR B 1 80 ? 3.672 24.406 5.332 1 95.94 80 THR B O 1
ATOM 1446 N N . TYR B 1 81 ? 2.381 24.719 3.496 1 96.94 81 TYR B N 1
ATOM 1447 C CA . TYR B 1 81 ? 1.215 24.016 4.02 1 96.94 81 TYR B CA 1
ATOM 1448 C C . TYR B 1 81 ? 0.907 22.781 3.193 1 96.94 81 TYR B C 1
ATOM 1450 O O . TYR B 1 81 ? 1.013 22.797 1.965 1 96.94 81 TYR B O 1
ATOM 1458 N N . TYR B 1 82 ? 0.524 21.719 3.889 1 97.69 82 TYR B N 1
ATOM 1459 C CA . TYR B 1 82 ? 0.24 20.453 3.234 1 97.69 82 TYR B CA 1
ATOM 1460 C C . TYR B 1 82 ? -1.208 20.031 3.459 1 97.69 82 TYR B C 1
ATOM 1462 O O . TYR B 1 82 ? -1.748 20.203 4.555 1 97.69 82 TYR B O 1
ATOM 1470 N N . LYS B 1 83 ? -1.845 19.516 2.449 1 96.75 83 LYS B N 1
ATOM 1471 C CA . LYS B 1 83 ? -3.166 18.906 2.557 1 96.75 83 LYS B CA 1
ATOM 1472 C C . LYS B 1 83 ? -3.252 17.641 1.726 1 96.75 83 LYS B C 1
ATOM 1474 O O . LYS B 1 83 ? -2.439 17.422 0.823 1 96.75 83 LYS B O 1
ATOM 1479 N N . ARG B 1 84 ? -4.195 16.828 1.991 1 94.88 84 ARG B N 1
ATOM 1480 C CA . ARG B 1 84 ? -4.391 15.609 1.228 1 94.88 84 ARG B CA 1
ATOM 1481 C C . ARG B 1 84 ? -4.828 15.914 -0.201 1 94.88 84 ARG B C 1
ATOM 1483 O O . ARG B 1 84 ? -5.559 16.875 -0.438 1 94.88 84 ARG B O 1
ATOM 1490 N N . ASP B 1 85 ? -4.289 15.117 -1.076 1 93.88 85 ASP B N 1
ATOM 1491 C CA . ASP B 1 85 ? -4.832 15.141 -2.432 1 93.88 85 ASP B CA 1
ATOM 1492 C C . ASP B 1 85 ? -5.969 14.133 -2.586 1 93.88 85 ASP B C 1
ATOM 1494 O O . ASP B 1 85 ? -5.75 13.008 -3.041 1 93.88 85 ASP B O 1
ATOM 1498 N N . GLU B 1 86 ? -7.141 14.594 -2.379 1 89.31 86 GLU B N 1
ATOM 1499 C CA . GLU B 1 86 ? -8.312 13.719 -2.342 1 89.31 86 GLU B CA 1
ATOM 1500 C C . GLU B 1 86 ? -8.562 13.07 -3.703 1 89.31 86 GLU B C 1
ATOM 1502 O O . GLU B 1 86 ? -8.969 11.914 -3.781 1 89.31 86 GLU B O 1
ATOM 1507 N N . GLU B 1 87 ? -8.359 13.828 -4.676 1 87.38 87 GLU B N 1
ATOM 1508 C CA . GLU B 1 87 ? -8.555 13.305 -6.023 1 87.38 87 GLU B CA 1
ATOM 1509 C C . GLU B 1 87 ? -7.578 12.172 -6.32 1 87.38 87 GLU B C 1
ATOM 1511 O O . GLU B 1 87 ? -7.973 11.117 -6.828 1 87.38 87 GLU B O 1
ATOM 1516 N N . ALA B 1 88 ? -6.352 12.422 -5.965 1 84.81 88 ALA B N 1
ATOM 1517 C CA . ALA B 1 88 ? -5.328 11.414 -6.219 1 84.81 88 ALA B CA 1
ATOM 1518 C C . ALA B 1 88 ? -5.57 10.164 -5.375 1 84.81 88 ALA B C 1
ATOM 1520 O O . ALA B 1 88 ? -5.426 9.039 -5.863 1 84.81 88 ALA B O 1
ATOM 1521 N N . ILE B 1 89 ? -5.941 10.328 -4.176 1 85.56 89 ILE B N 1
ATOM 1522 C CA . ILE B 1 89 ? -6.219 9.211 -3.275 1 85.56 89 ILE B CA 1
ATOM 1523 C C . ILE B 1 89 ? -7.414 8.414 -3.793 1 85.56 89 ILE B C 1
ATOM 1525 O O . ILE B 1 89 ? -7.41 7.184 -3.754 1 85.56 89 ILE B O 1
ATOM 1529 N N . GLY B 1 90 ? -8.383 9.141 -4.242 1 82 90 GLY B N 1
ATOM 1530 C CA . GLY B 1 90 ? -9.523 8.477 -4.844 1 82 90 GLY B CA 1
ATOM 1531 C C . GLY B 1 90 ? -9.156 7.625 -6.043 1 82 90 GLY B C 1
ATOM 1532 O O . GLY B 1 90 ? -9.633 6.496 -6.176 1 82 90 GLY B O 1
ATOM 1533 N N . LYS B 1 91 ? -8.32 8.117 -6.914 1 80.75 91 LYS B N 1
ATOM 1534 C CA . LYS B 1 91 ? -7.859 7.391 -8.094 1 80.75 91 LYS B CA 1
ATOM 1535 C C . LYS B 1 91 ? -7.059 6.152 -7.707 1 80.75 91 LYS B C 1
ATOM 1537 O O . LYS B 1 91 ? -7.172 5.105 -8.352 1 80.75 91 LYS B O 1
ATOM 1542 N N . LEU B 1 92 ? -6.273 6.398 -6.684 1 78.12 92 LEU B N 1
ATOM 1543 C CA . LEU B 1 92 ? -5.504 5.266 -6.18 1 78.12 92 LEU B CA 1
ATOM 1544 C C . LEU B 1 92 ? -6.426 4.164 -5.672 1 78.12 92 LEU B C 1
ATOM 1546 O O . LEU B 1 92 ? -6.195 2.982 -5.941 1 78.12 92 LEU B O 1
ATOM 1550 N N . ALA B 1 93 ? -7.383 4.535 -4.965 1 76.75 93 ALA B N 1
ATOM 1551 C CA . ALA B 1 93 ? -8.352 3.58 -4.438 1 76.75 93 ALA B CA 1
ATOM 1552 C C . ALA B 1 93 ? -9.047 2.818 -5.566 1 76.75 93 ALA B C 1
ATOM 1554 O O . ALA B 1 93 ? -9.227 1.603 -5.48 1 76.75 93 ALA B O 1
ATOM 1555 N N . ASP B 1 94 ? -9.352 3.539 -6.559 1 74.5 94 ASP B N 1
ATOM 1556 C CA . ASP B 1 94 ? -9.984 2.92 -7.719 1 74.5 94 ASP B CA 1
ATOM 1557 C C . ASP B 1 94 ? -9.031 1.944 -8.406 1 74.5 94 ASP B C 1
ATOM 1559 O O . ASP B 1 94 ? -9.445 0.87 -8.844 1 74.5 94 ASP B O 1
ATOM 1563 N N . PHE B 1 95 ? -7.836 2.348 -8.477 1 72.06 95 PHE B N 1
ATOM 1564 C CA . PHE B 1 95 ? -6.809 1.515 -9.094 1 72.06 95 PHE B CA 1
ATOM 1565 C C . PHE B 1 95 ? -6.652 0.2 -8.336 1 72.06 95 PHE B C 1
ATOM 1567 O O . PHE B 1 95 ? -6.555 -0.865 -8.953 1 72.06 95 PHE B O 1
ATOM 1574 N N . LEU B 1 96 ? -6.547 0.312 -7.109 1 70.38 96 LEU B N 1
ATOM 1575 C CA . LEU B 1 96 ? -6.375 -0.885 -6.293 1 70.38 96 LEU B CA 1
ATOM 1576 C C . LEU B 1 96 ? -7.547 -1.843 -6.48 1 70.38 96 LEU B C 1
ATOM 1578 O O . LEU B 1 96 ? -7.363 -3.062 -6.492 1 70.38 96 LEU B O 1
ATOM 1582 N N . LYS B 1 97 ? -8.688 -1.331 -6.801 1 68.5 97 LYS B N 1
ATOM 1583 C CA . LYS B 1 97 ? -9.883 -2.145 -6.988 1 68.5 97 LYS B CA 1
ATOM 1584 C C . LYS B 1 97 ? -9.844 -2.875 -8.328 1 68.5 97 LYS B C 1
ATOM 1586 O O . LYS B 1 97 ? -10.367 -3.986 -8.445 1 68.5 97 LYS B O 1
ATOM 1591 N N . THR B 1 98 ? -9.18 -2.242 -9.203 1 68.31 98 THR B N 1
ATOM 1592 C CA . THR B 1 98 ? -9.266 -2.756 -10.57 1 68.31 98 THR B CA 1
ATOM 1593 C C . THR B 1 98 ? -8.008 -3.529 -10.93 1 68.31 98 THR B C 1
ATOM 1595 O O . THR B 1 98 ? -8.062 -4.504 -11.688 1 68.31 98 THR B O 1
ATOM 1598 N N . GLU B 1 99 ? -6.895 -2.984 -10.438 1 62.75 99 GLU B N 1
ATOM 1599 C CA . GLU B 1 99 ? -5.645 -3.496 -10.992 1 62.75 99 GLU B CA 1
ATOM 1600 C C . GLU B 1 99 ? -4.977 -4.48 -10.039 1 62.75 99 GLU B C 1
ATOM 1602 O O . GLU B 1 99 ? -4.133 -5.281 -10.453 1 62.75 99 GLU B O 1
ATOM 1607 N N . ILE B 1 100 ? -5.242 -4.266 -8.82 1 63.56 100 ILE B N 1
ATOM 1608 C CA . ILE B 1 100 ? -4.602 -5.223 -7.926 1 63.56 100 ILE B CA 1
ATOM 1609 C C . ILE B 1 100 ? -5.555 -6.383 -7.645 1 63.56 100 ILE B C 1
ATOM 1611 O O . ILE B 1 100 ? -6.742 -6.172 -7.387 1 63.56 100 ILE B O 1
#

Sequence (200 aa):
MEPIEVFKALSNESRLQILQWLKEPDRHFAPHEGIDMNTIGVCVSQITDKLKMTQSTASQYLTILLRAGLIKAERIGKYTYYKRDEEAIGKLADFLKTEIMEPIEVFKALSNESRLQILQWLKEPDRHFAPHEGIDMNTIGVCVSQITDKLKMTQSTASQYLTILLRAGLIKAERIGKYTYYKRDEEAIGKLADFLKTEI

Organism: Bacillus subtilis (strain 168) (NCBI:txid224308)

Secondary structure (DSSP, 8-state):
--HHHHHHHHTSHHHHHHHHHHHSHHHHSPPPTT--TTTT-EEHHHHHHHHTS-HHHHHHHHHHHHHTTSEEEEEETTEEEEEE-HHHHHHHHHHHHHH-/--HHHHHHHHTSHHHHHHHHHHHSHHHHSPPPTT--TTTT-EEHHHHHHHHTS-HHHHHHHHHHHHHTTSEEEEEETTEEEEEE-HHHHHHHHHHHHHH-

Foldseek 3Di:
DDLVLLCVLCVDPLLVVLQVCQVPVVVPFDDDPPDDCVVQNAWLVRSCVVSVDDSVVSVVSVVSCVVSQQWDWDDDDPIIGIHGDPVSVVVSVVCVVPPD/DDLVLLCVLCVDPLLVVLQVCQVPVVVPFDDDPPDDCVVQNAWLVRSCVVSVDDSVVSVVSVVSCVVSQQWDWDDDDPIIGIHGDPVSVVVSVVCVVPPD

InterPro domains:
  IPR001845 HTH ArsR-type DNA-binding domain [PF01022] (43-72)
  IPR001845 HTH ArsR-type DNA-binding domain [PS50987] (1-100)
  IPR001845 HTH ArsR-type DNA-binding domain [SM00418] (5-98)
  IPR011991 ArsR-like helix-turn-helix domain [cd00090] (7-100)
  IPR036388 Winged helix-like DNA-binding domain superfamily [G3DSA:1.10.10.10] (2-100)
  IPR036390 Winged helix DNA-binding domain superfamily [SSF46785] (3-96)
  IPR051081 HTH-type Metal-responsive Transcriptional Regulators [PTHR33154] (1-96)

pLDDT: mean 91.15, std 8.22, range [62.75, 97.94]

Nearest PDB structures (foldseek):
  6j05-assembly1_A  TM=8.839E-01  e=7.164E-06  Acidithiobacillus ferrooxidans
  7p6f-assembly2_CCC-2  TM=8.885E-01  e=8.042E-05  Streptomyces griseus
  4ooi-assembly1_A  TM=7.308E-01  e=1.638E-05  Vibrio cholerae O1 biovar El Tor str. N16961
  4k2e-assembly1_B  TM=7.416E-01  e=3.747E-05  Vibrio cholerae O1 biovar El Tor str. N16961
  3s2w-assembly1_A  TM=6.829E-01  e=8.373E-03  Methanosarcina mazei Go1

Radius of gyration: 20.06 Å; Cα contacts (8 Å, |Δi|>4): 274; chains: 2; bounding box: 29×67×36 Å